Protein AF-A0A7X3SLZ8-F1 (afdb_monomer_lite)

Foldseek 3Di:
DDDDDDPVVVVVVVVVVVVVVVVVVVVVVPDDDDDDDDDDPPPPQQKDKFKWFFADDDPFWTWTATDPPDPCVVQPRIEIDTCVQPDPPPDDDGGWMKMWIARPDWANDVVIYGDGTDHMGTQAHSQQWGDDDPDTHRPVQDDPVQVVVSVVLRRDDPVVNVVDPDHDPSVVVVVVVVVVVVPDDDDDDDD

Radius of gyration: 23.39 Å; chains: 1; bounding box: 70×75×63 Å

Structure (mmCIF, N/CA/C/O backbone):
data_AF-A0A7X3SLZ8-F1
#
_entry.id   AF-A0A7X3SLZ8-F1
#
loop_
_atom_site.group_PDB
_atom_site.id
_atom_site.type_symbol
_atom_site.label_atom_id
_atom_site.label_alt_id
_atom_site.label_comp_id
_atom_site.label_asym_id
_atom_site.label_entity_id
_atom_site.label_seq_id
_atom_site.pdbx_PDB_ins_code
_atom_site.Cartn_x
_atom_site.Cartn_y
_atom_site.Cartn_z
_atom_site.occupancy
_atom_site.B_iso_or_equiv
_atom_site.auth_seq_id
_atom_site.auth_comp_id
_atom_site.auth_asym_id
_atom_site.auth_atom_id
_atom_site.pdbx_PDB_model_num
ATOM 1 N N . MET A 1 1 ? -6.670 -51.703 29.488 1.00 46.09 1 MET A N 1
ATOM 2 C CA . MET A 1 1 ? -5.452 -51.004 29.023 1.00 46.09 1 MET A CA 1
ATOM 3 C C . MET A 1 1 ? -5.488 -50.975 27.500 1.00 46.09 1 MET A C 1
ATOM 5 O O . MET A 1 1 ? -5.261 -52.020 26.901 1.00 46.09 1 MET A O 1
ATOM 9 N N . PRO A 1 2 ? -5.898 -49.866 26.862 1.00 47.66 2 PRO A N 1
ATOM 10 C CA . PRO A 1 2 ? -5.966 -49.799 25.409 1.00 47.66 2 PRO A CA 1
ATOM 11 C C . PRO A 1 2 ? -4.571 -49.614 24.801 1.00 47.66 2 PRO A C 1
ATOM 13 O O . PRO A 1 2 ? -3.767 -48.794 25.236 1.00 47.66 2 PRO A O 1
ATOM 16 N N . TYR A 1 3 ? -4.308 -50.451 23.806 1.00 49.66 3 TYR A N 1
ATOM 17 C CA . TYR A 1 3 ? -3.061 -50.631 23.082 1.00 49.66 3 TYR A CA 1
ATOM 18 C C . TYR A 1 3 ? -2.982 -49.613 21.932 1.00 49.66 3 TYR A C 1
ATOM 20 O O . TYR A 1 3 ? -3.705 -49.727 20.945 1.00 49.66 3 TYR A O 1
ATOM 28 N N . TYR A 1 4 ? -2.122 -48.599 22.070 1.00 57.50 4 TYR A N 1
ATOM 29 C CA . TYR A 1 4 ? -1.860 -47.589 21.040 1.00 57.50 4 TYR A CA 1
ATOM 30 C C . TYR A 1 4 ? -0.857 -48.131 20.011 1.00 57.50 4 TYR A C 1
ATOM 32 O O . TYR A 1 4 ? 0.335 -48.278 20.291 1.00 57.50 4 TYR A O 1
ATOM 40 N N . LYS A 1 5 ? -1.343 -48.440 18.805 1.00 55.84 5 LYS A N 1
ATOM 41 C CA . LYS A 1 5 ? -0.514 -48.778 17.641 1.00 55.84 5 LYS A CA 1
ATOM 42 C C . LYS A 1 5 ? -0.179 -47.469 16.918 1.00 55.84 5 LYS A C 1
ATOM 44 O O . LYS A 1 5 ? -1.074 -46.770 16.459 1.00 55.84 5 LYS A O 1
ATOM 49 N N . LYS A 1 6 ? 1.108 -47.117 16.891 1.00 63.53 6 LYS A N 1
ATOM 50 C CA . LYS A 1 6 ? 1.624 -45.794 16.497 1.00 63.53 6 LYS A CA 1
ATOM 51 C C . LYS A 1 6 ? 1.120 -45.361 15.099 1.00 63.53 6 LYS A C 1
ATOM 53 O O . LYS A 1 6 ? 1.413 -46.065 14.132 1.00 63.53 6 LYS A O 1
ATOM 58 N N . PRO A 1 7 ? 0.459 -44.199 14.945 1.00 51.78 7 PRO A N 1
ATOM 59 C CA . PRO A 1 7 ? -0.002 -43.659 13.664 1.00 51.78 7 PRO A CA 1
ATOM 60 C C . PRO A 1 7 ? 1.096 -42.851 12.947 1.00 51.78 7 PRO A C 1
ATOM 62 O O . PRO A 1 7 ? 0.817 -41.898 12.229 1.00 51.78 7 PRO A O 1
ATOM 65 N N . THR A 1 8 ? 2.371 -43.193 13.136 1.00 58.03 8 THR A N 1
ATOM 66 C CA . THR A 1 8 ? 3.486 -42.403 12.587 1.00 58.03 8 THR A CA 1
ATOM 67 C C . THR A 1 8 ? 3.589 -42.517 11.060 1.00 58.03 8 THR A C 1
ATOM 69 O O . THR A 1 8 ? 4.121 -41.627 10.410 1.00 58.03 8 THR A O 1
ATOM 72 N N . PHE A 1 9 ? 3.035 -43.571 10.456 1.00 55.56 9 PHE A N 1
ATOM 73 C CA . PHE A 1 9 ? 3.187 -43.815 9.017 1.00 55.56 9 PHE A CA 1
ATOM 74 C C . PHE A 1 9 ? 2.236 -42.984 8.132 1.00 55.56 9 PHE A C 1
ATOM 76 O O . PHE A 1 9 ? 2.566 -42.680 6.988 1.00 55.56 9 PHE A O 1
ATOM 83 N N . TRP A 1 10 ? 1.079 -42.574 8.662 1.00 50.84 10 TRP A N 1
ATOM 84 C CA . TRP A 1 10 ? 0.084 -41.783 7.917 1.00 50.84 10 TRP A CA 1
ATOM 85 C C . TRP A 1 10 ? 0.395 -40.278 7.918 1.00 50.84 10 TRP A C 1
ATOM 87 O O . TRP A 1 10 ? 0.057 -39.566 6.980 1.00 50.84 10 TRP A O 1
ATOM 97 N N . ILE A 1 11 ? 1.100 -39.797 8.944 1.00 58.41 11 ILE A N 1
ATOM 98 C CA . ILE A 1 11 ? 1.465 -38.379 9.075 1.00 58.41 11 ILE A CA 1
ATOM 99 C C . ILE A 1 11 ? 2.620 -38.027 8.125 1.00 58.41 11 ILE A C 1
ATOM 101 O O . ILE A 1 11 ? 2.585 -36.997 7.458 1.00 58.41 11 ILE A O 1
ATOM 105 N N . ILE A 1 12 ? 3.615 -38.915 8.002 1.00 59.88 12 ILE A N 1
ATOM 106 C CA . ILE A 1 12 ? 4.758 -38.719 7.092 1.00 59.88 12 ILE A CA 1
ATOM 107 C C . ILE A 1 12 ? 4.302 -38.766 5.627 1.00 59.88 12 ILE A C 1
ATOM 109 O O . ILE A 1 12 ? 4.781 -37.991 4.803 1.00 59.88 12 ILE A O 1
ATOM 113 N N . THR A 1 13 ? 3.348 -39.642 5.302 1.00 59.00 13 THR A N 1
ATOM 114 C CA . THR A 1 13 ? 2.806 -39.753 3.940 1.00 59.00 13 THR A CA 1
ATOM 115 C C . THR A 1 13 ? 1.968 -38.534 3.551 1.00 59.00 13 THR A C 1
ATOM 117 O O . THR A 1 13 ? 2.141 -38.034 2.444 1.00 59.00 13 THR A O 1
ATOM 120 N N . ALA A 1 14 ? 1.152 -37.980 4.454 1.00 59.69 14 ALA A N 1
ATOM 121 C CA . ALA A 1 14 ? 0.419 -36.736 4.195 1.00 59.69 14 ALA A CA 1
ATOM 122 C C . ALA A 1 14 ? 1.352 -35.519 4.016 1.00 59.69 14 ALA A C 1
ATOM 124 O O . ALA A 1 14 ? 1.191 -34.754 3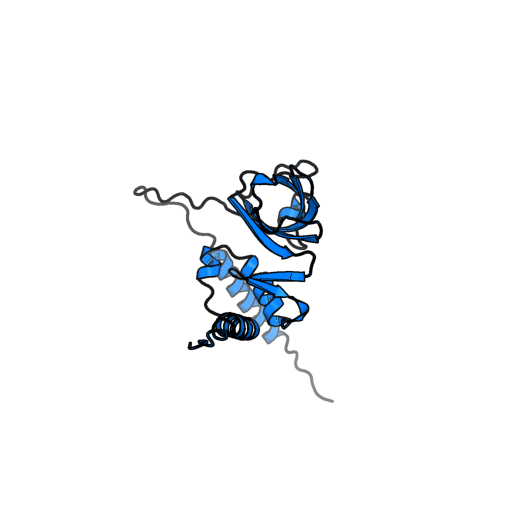.067 1.00 59.69 14 ALA A O 1
ATOM 125 N N . ALA A 1 15 ? 2.372 -35.372 4.869 1.00 59.19 15 ALA A N 1
ATOM 126 C CA . ALA A 1 15 ? 3.333 -34.270 4.772 1.00 59.19 15 ALA A CA 1
ATOM 127 C C . ALA A 1 15 ? 4.188 -34.333 3.490 1.00 59.19 15 ALA A C 1
ATOM 129 O O . ALA A 1 15 ? 4.432 -33.304 2.863 1.00 59.19 15 ALA A O 1
ATOM 130 N N . ALA A 1 16 ? 4.600 -35.529 3.055 1.00 63.03 16 ALA A N 1
ATOM 131 C CA . ALA A 1 16 ? 5.365 -35.700 1.818 1.00 63.03 16 ALA A CA 1
ATOM 132 C C . ALA A 1 16 ? 4.557 -35.325 0.561 1.00 63.03 16 ALA A C 1
ATOM 134 O O . ALA A 1 16 ? 5.114 -34.765 -0.381 1.00 63.03 16 ALA A O 1
ATOM 135 N N . ILE A 1 17 ? 3.246 -35.591 0.556 1.00 65.50 17 ILE A N 1
ATOM 136 C CA . ILE A 1 17 ? 2.351 -35.239 -0.557 1.00 65.50 17 ILE A CA 1
ATOM 137 C C . ILE A 1 17 ? 2.148 -33.720 -0.627 1.00 65.50 17 ILE A C 1
ATOM 139 O O . ILE A 1 17 ? 2.257 -33.150 -1.709 1.00 65.50 17 ILE A O 1
ATOM 143 N N . ILE A 1 18 ? 1.948 -33.055 0.516 1.00 65.50 18 ILE A N 1
ATOM 144 C CA . ILE A 1 18 ? 1.838 -31.587 0.589 1.00 65.50 18 ILE A CA 1
ATOM 145 C C . ILE A 1 18 ? 3.152 -30.917 0.147 1.00 65.50 18 ILE A C 1
ATOM 147 O O . ILE A 1 18 ? 3.144 -29.939 -0.602 1.00 65.50 18 ILE A O 1
ATOM 151 N N . CYS A 1 19 ? 4.300 -31.478 0.537 1.00 63.44 19 CYS A N 1
ATOM 152 C CA . CYS A 1 19 ? 5.610 -30.972 0.127 1.00 63.44 19 CYS A CA 1
ATOM 153 C C . CYS A 1 19 ? 5.840 -31.132 -1.388 1.00 63.44 19 CYS A C 1
ATOM 155 O O . CYS A 1 19 ? 6.328 -30.209 -2.036 1.00 63.44 19 CYS A O 1
ATOM 157 N N . LEU A 1 20 ? 5.402 -32.249 -1.983 1.00 59.91 20 LEU A N 1
ATOM 158 C CA . LEU A 1 20 ? 5.419 -32.445 -3.436 1.00 59.91 20 LEU A CA 1
ATOM 159 C C . LEU A 1 20 ? 4.503 -31.458 -4.169 1.00 59.91 20 LEU A C 1
ATOM 161 O O . LEU A 1 20 ? 4.892 -30.961 -5.221 1.00 59.91 20 LEU A O 1
ATOM 165 N N . THR A 1 21 ? 3.325 -31.123 -3.634 1.00 58.66 21 THR A N 1
ATOM 166 C CA . THR A 1 21 ? 2.438 -30.135 -4.273 1.00 58.66 21 THR A CA 1
ATOM 167 C C . THR A 1 21 ? 3.011 -28.721 -4.231 1.00 58.66 21 THR A C 1
ATOM 169 O O . THR A 1 21 ? 2.960 -28.027 -5.243 1.00 58.66 21 THR A O 1
ATOM 172 N N . VAL A 1 22 ? 3.635 -28.317 -3.117 1.00 60.12 22 VAL A N 1
ATOM 173 C CA . VAL A 1 22 ? 4.330 -27.021 -3.020 1.00 60.12 22 VAL A CA 1
ATOM 174 C C . VAL A 1 22 ? 5.545 -27.000 -3.947 1.00 60.12 22 VAL A C 1
ATOM 176 O O . VAL A 1 22 ? 5.740 -26.029 -4.668 1.00 60.12 22 VAL A O 1
ATOM 179 N N . PHE A 1 23 ? 6.310 -28.093 -4.024 1.00 59.75 23 PHE A N 1
ATOM 180 C CA . PHE A 1 23 ? 7.447 -28.198 -4.939 1.00 59.75 23 PHE A CA 1
ATOM 181 C C . PHE A 1 23 ? 7.020 -28.181 -6.412 1.00 59.75 23 PHE A C 1
ATOM 183 O O . PHE A 1 23 ? 7.724 -27.605 -7.231 1.00 59.75 23 PHE A O 1
ATOM 190 N N . ILE A 1 24 ? 5.869 -28.759 -6.774 1.00 58.75 24 ILE A N 1
ATOM 191 C CA . ILE A 1 24 ? 5.321 -28.689 -8.139 1.00 58.75 24 ILE A CA 1
ATOM 192 C C . ILE A 1 24 ? 4.828 -27.271 -8.461 1.00 58.75 24 ILE A C 1
ATOM 194 O O . ILE A 1 24 ? 5.080 -26.802 -9.568 1.00 58.75 24 ILE A O 1
ATOM 198 N N . LEU A 1 25 ? 4.190 -26.565 -7.518 1.00 57.53 25 LEU A N 1
ATOM 199 C CA . LEU A 1 25 ? 3.831 -25.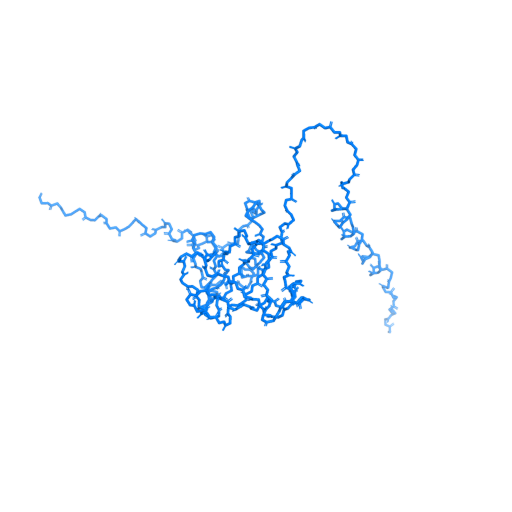149 -7.692 1.00 57.53 25 LEU A CA 1
ATOM 200 C C . LEU A 1 25 ? 5.083 -24.272 -7.856 1.00 57.53 25 LEU A C 1
ATOM 202 O O . LEU A 1 25 ? 5.129 -23.439 -8.756 1.00 57.53 25 LEU A O 1
ATOM 206 N N . PHE A 1 26 ? 6.137 -24.542 -7.085 1.00 49.50 26 PHE A N 1
ATOM 207 C CA . PHE A 1 26 ? 7.434 -23.871 -7.210 1.00 49.50 26 PHE A CA 1
ATOM 208 C C . PHE A 1 26 ? 8.176 -24.256 -8.508 1.00 49.50 26 PHE A C 1
ATOM 210 O O . PHE A 1 26 ? 8.807 -23.421 -9.145 1.00 49.50 26 PHE A O 1
ATOM 217 N N . SER A 1 27 ? 8.050 -25.505 -8.973 1.00 48.53 27 SER A N 1
ATOM 218 C CA . SER A 1 27 ? 8.697 -25.996 -10.203 1.00 48.53 27 SER A CA 1
ATOM 219 C C . SER A 1 27 ? 8.026 -25.499 -11.482 1.00 48.53 27 SER A C 1
ATOM 221 O O . SER A 1 27 ? 8.680 -25.445 -12.520 1.00 48.53 27 SER A O 1
ATOM 223 N N . ARG A 1 28 ? 6.744 -25.114 -11.442 1.00 46.97 28 ARG A N 1
ATOM 224 C CA . ARG A 1 28 ? 6.108 -24.425 -12.579 1.00 46.97 28 ARG A CA 1
ATOM 225 C C . ARG A 1 28 ? 6.609 -22.988 -12.757 1.00 46.97 28 ARG A C 1
ATOM 227 O O . ARG A 1 28 ? 6.384 -22.429 -13.820 1.00 46.97 28 ARG A O 1
ATOM 234 N N . ASN A 1 29 ? 7.316 -22.429 -11.772 1.00 48.44 29 ASN A N 1
ATOM 235 C CA . ASN A 1 29 ? 8.009 -21.146 -11.895 1.00 48.44 29 ASN A CA 1
ATOM 236 C C . ASN A 1 29 ? 9.428 -21.300 -12.498 1.00 48.44 29 ASN A C 1
ATOM 238 O O . ASN A 1 29 ? 9.971 -20.353 -13.047 1.00 48.44 29 ASN A O 1
ATOM 242 N N . LEU A 1 30 ? 10.018 -22.506 -12.493 1.00 46.38 30 LEU A N 1
ATOM 243 C CA . LEU A 1 30 ? 11.401 -22.731 -12.936 1.00 46.38 30 LEU A CA 1
ATOM 244 C C . LEU A 1 30 ? 11.495 -23.497 -14.263 1.00 46.38 30 LEU A C 1
ATOM 246 O O . LEU A 1 30 ? 12.093 -24.572 -14.344 1.00 46.38 30 LEU A O 1
ATOM 250 N N . LYS A 1 31 ? 10.908 -22.953 -15.326 1.00 42.88 31 LYS A N 1
ATOM 251 C CA . LYS A 1 31 ? 11.260 -23.347 -16.693 1.00 42.88 31 LYS A CA 1
ATOM 252 C C . LYS A 1 31 ? 10.760 -22.304 -17.678 1.00 42.88 31 LYS A C 1
ATOM 254 O O . LYS A 1 31 ? 9.651 -22.474 -18.145 1.00 42.88 31 LYS A O 1
ATOM 259 N N . GLU A 1 32 ? 11.591 -21.326 -18.026 1.00 42.28 32 GLU A N 1
ATOM 260 C CA . GLU A 1 32 ? 11.762 -20.853 -19.409 1.00 42.28 32 GLU A CA 1
ATOM 261 C C . GLU A 1 32 ? 13.137 -20.190 -19.530 1.00 42.28 32 GLU A C 1
ATOM 263 O O . GLU A 1 32 ? 13.312 -19.023 -19.217 1.00 42.28 32 GLU A O 1
ATOM 268 N N . ASP A 1 33 ? 14.129 -20.959 -19.980 1.00 50.19 33 ASP A N 1
ATOM 269 C CA . ASP A 1 33 ? 15.107 -20.377 -20.889 1.00 50.19 33 ASP A CA 1
ATOM 270 C C . ASP A 1 33 ? 15.522 -21.422 -21.932 1.00 50.19 33 ASP A C 1
ATOM 272 O O . ASP A 1 33 ? 15.729 -22.605 -21.632 1.00 50.19 33 ASP A O 1
ATOM 276 N N . SER A 1 34 ? 15.664 -20.927 -23.156 1.00 54.50 34 SER A N 1
ATOM 277 C CA . SER A 1 34 ? 16.327 -21.527 -24.307 1.00 54.50 34 SER A CA 1
ATOM 278 C C . SER A 1 34 ? 15.544 -22.543 -25.153 1.00 54.50 34 SER A C 1
ATOM 280 O O . SER A 1 34 ? 15.665 -23.759 -24.991 1.00 54.50 34 SER A O 1
ATOM 282 N N . SER A 1 35 ? 14.800 -22.045 -26.155 1.00 52.09 35 SER A N 1
ATOM 283 C CA . SER A 1 35 ? 15.142 -22.211 -27.592 1.00 52.09 35 SER A CA 1
ATOM 284 C C . SER A 1 35 ? 13.993 -21.826 -28.555 1.00 52.09 35 SER A C 1
ATOM 286 O O . SER A 1 35 ? 13.108 -22.641 -28.781 1.00 52.09 35 SER A O 1
ATOM 288 N N . ASN A 1 36 ? 14.028 -20.617 -29.155 1.00 41.84 36 ASN A N 1
ATOM 289 C CA . ASN A 1 36 ? 13.953 -20.312 -30.613 1.00 41.84 36 ASN A CA 1
ATOM 290 C C . ASN A 1 36 ? 13.742 -18.783 -30.847 1.00 41.84 36 ASN A C 1
ATOM 292 O O . ASN A 1 36 ? 12.925 -18.195 -30.144 1.00 41.84 36 ASN A O 1
ATOM 296 N N . PRO A 1 37 ? 14.399 -18.117 -31.825 1.00 55.75 37 PRO A N 1
ATOM 297 C CA . PRO A 1 37 ? 14.328 -16.667 -32.001 1.00 55.75 37 PRO A CA 1
ATOM 298 C C . PRO A 1 37 ? 13.317 -16.276 -33.091 1.00 55.75 37 PRO A C 1
ATOM 300 O O . PRO A 1 37 ? 13.612 -16.396 -34.277 1.00 55.75 37 PRO A O 1
ATOM 303 N N . ALA A 1 38 ? 12.138 -15.791 -32.704 1.00 40.03 38 ALA A N 1
ATOM 304 C CA . ALA A 1 38 ? 11.282 -14.933 -33.531 1.00 40.03 38 ALA A CA 1
ATOM 305 C C . ALA A 1 38 ? 10.081 -14.455 -32.705 1.00 40.03 38 ALA A C 1
ATOM 307 O O . ALA A 1 38 ? 9.360 -15.278 -32.155 1.00 40.03 38 ALA A O 1
ATOM 308 N N . ALA A 1 39 ? 9.851 -13.140 -32.718 1.00 40.34 39 ALA A N 1
ATOM 309 C CA . ALA A 1 39 ? 8.838 -12.393 -31.966 1.00 40.34 39 ALA A CA 1
ATOM 310 C C . ALA A 1 39 ? 9.212 -12.136 -30.495 1.00 40.34 39 ALA A C 1
ATOM 312 O O . ALA A 1 39 ? 8.866 -12.874 -29.583 1.00 40.34 39 ALA A O 1
ATOM 313 N N . SER A 1 40 ? 9.931 -11.031 -30.308 1.00 46.53 40 SER A N 1
ATOM 314 C CA . SER A 1 40 ? 10.133 -10.319 -29.050 1.00 46.53 40 SER A CA 1
ATOM 315 C C . SER A 1 40 ? 8.800 -10.056 -28.337 1.00 46.53 40 SER A C 1
ATOM 317 O O . SER A 1 40 ? 8.059 -9.146 -28.709 1.00 46.53 40 SER A O 1
ATOM 319 N N . ALA A 1 41 ? 8.530 -10.864 -27.321 1.00 48.06 41 ALA A N 1
ATOM 320 C CA . ALA A 1 41 ? 7.627 -10.586 -26.213 1.00 48.06 41 ALA A CA 1
ATOM 321 C C . ALA A 1 41 ? 8.424 -10.856 -24.927 1.00 48.06 41 ALA A C 1
ATOM 323 O O . ALA A 1 41 ? 8.132 -11.777 -24.174 1.00 48.06 41 ALA A O 1
ATOM 324 N N . ASP A 1 42 ? 9.517 -10.113 -24.765 1.00 47.03 42 ASP A N 1
ATOM 325 C CA . ASP A 1 42 ? 10.384 -10.134 -23.592 1.00 47.03 42 ASP A CA 1
ATOM 326 C C . ASP A 1 42 ? 10.222 -8.775 -22.916 1.00 47.03 42 ASP A C 1
ATOM 328 O O . ASP A 1 42 ? 10.817 -7.797 -23.347 1.00 47.03 42 ASP A O 1
ATOM 332 N N . ASP A 1 43 ? 9.270 -8.705 -21.990 1.00 47.31 43 ASP A N 1
ATOM 333 C CA . ASP A 1 43 ? 9.067 -7.589 -21.058 1.00 47.31 43 ASP A CA 1
ATOM 334 C C . ASP A 1 43 ? 8.177 -8.085 -19.901 1.00 47.31 43 ASP A C 1
ATOM 336 O O . ASP A 1 43 ? 7.226 -7.433 -19.470 1.00 47.31 43 ASP A O 1
ATOM 340 N N . LYS A 1 44 ? 8.472 -9.268 -19.340 1.00 53.72 44 LYS A N 1
ATOM 341 C CA . LYS A 1 44 ? 8.117 -9.498 -17.932 1.00 53.72 44 LYS A CA 1
ATOM 342 C C . LYS A 1 44 ? 9.148 -8.750 -17.102 1.00 53.72 44 LYS A C 1
ATOM 344 O O . LYS A 1 44 ? 10.095 -9.330 -16.581 1.00 53.72 44 LYS A O 1
ATOM 349 N N . LYS A 1 45 ? 8.967 -7.429 -17.042 1.00 58.78 45 LYS A N 1
ATOM 350 C CA . LYS A 1 45 ? 9.628 -6.535 -16.093 1.00 58.78 45 LYS A CA 1
ATOM 351 C C . LYS A 1 45 ? 9.599 -7.236 -14.733 1.00 58.78 45 LYS A C 1
ATOM 353 O O . LYS A 1 45 ? 8.529 -7.664 -14.307 1.00 58.78 45 LYS A O 1
ATOM 358 N N . HIS A 1 46 ? 10.754 -7.442 -14.104 1.00 65.50 46 HIS A N 1
ATOM 359 C CA . HIS A 1 46 ? 10.835 -8.054 -12.778 1.00 65.50 46 HIS A CA 1
ATOM 360 C C . HIS A 1 46 ? 10.185 -7.097 -11.764 1.00 65.50 46 HIS A C 1
ATOM 362 O O . HIS A 1 46 ? 10.862 -6.300 -11.129 1.00 65.50 46 HIS A O 1
ATOM 368 N N . SER A 1 47 ? 8.856 -7.106 -11.675 1.00 82.44 47 SER A N 1
ATOM 369 C CA . SER A 1 47 ? 8.099 -6.262 -10.760 1.00 82.44 47 SER A CA 1
ATOM 370 C C . SER A 1 47 ? 7.921 -6.991 -9.435 1.00 82.44 47 SER A C 1
ATOM 372 O O . SER A 1 47 ? 7.316 -8.065 -9.402 1.00 82.44 47 SER A O 1
ATOM 374 N N . ALA A 1 48 ? 8.427 -6.411 -8.356 1.00 89.88 48 ALA A N 1
ATOM 375 C CA . ALA A 1 48 ? 8.155 -6.835 -6.990 1.00 89.88 48 ALA A CA 1
ATOM 376 C C . ALA A 1 48 ? 7.083 -5.931 -6.370 1.00 89.88 48 ALA A C 1
ATOM 378 O O . ALA A 1 48 ? 6.875 -4.797 -6.813 1.00 89.88 48 ALA A O 1
ATOM 379 N N . SER A 1 49 ? 6.396 -6.431 -5.347 1.00 91.25 49 SER A N 1
ATOM 380 C CA . SER A 1 49 ? 5.424 -5.651 -4.587 1.00 91.25 49 SER A CA 1
ATOM 381 C C . SER A 1 49 ? 5.456 -6.007 -3.113 1.00 91.25 49 SER A C 1
ATOM 383 O O . SER A 1 49 ? 5.513 -7.187 -2.766 1.00 91.25 49 SER A O 1
ATOM 385 N N . PHE A 1 50 ? 5.348 -4.999 -2.254 1.00 92.94 50 PHE A N 1
ATOM 386 C CA . PHE A 1 50 ? 5.294 -5.188 -0.808 1.00 92.94 50 PHE A CA 1
ATOM 387 C C . PHE A 1 50 ? 4.376 -4.171 -0.143 1.00 92.94 50 PHE A C 1
ATOM 389 O O . PHE A 1 50 ? 4.074 -3.117 -0.702 1.00 92.94 50 PHE A O 1
ATOM 396 N N . SER A 1 51 ? 3.913 -4.508 1.058 1.00 95.06 51 SER A N 1
ATOM 397 C CA . SER A 1 51 ? 3.124 -3.604 1.893 1.00 95.06 51 SER A CA 1
ATOM 398 C C . SER A 1 51 ? 4.010 -2.935 2.937 1.00 95.06 51 SER A C 1
ATOM 400 O O . SER A 1 51 ? 4.916 -3.570 3.478 1.00 95.06 51 SER A O 1
ATOM 402 N N . ALA A 1 52 ? 3.734 -1.675 3.253 1.00 96.25 52 ALA A N 1
ATOM 403 C CA . ALA A 1 52 ? 4.476 -0.919 4.254 1.00 96.25 52 ALA A CA 1
ATOM 404 C C . ALA A 1 52 ? 3.572 0.056 5.011 1.00 96.25 52 ALA A C 1
ATOM 406 O O . ALA A 1 52 ? 2.620 0.595 4.445 1.00 96.25 52 ALA A O 1
ATOM 407 N N . ALA A 1 53 ? 3.888 0.293 6.282 1.00 97.19 53 ALA A N 1
ATOM 408 C CA . ALA A 1 53 ? 3.250 1.303 7.111 1.00 97.19 53 ALA A CA 1
ATOM 409 C C . ALA A 1 53 ? 3.994 2.639 6.990 1.00 97.19 53 ALA A C 1
ATOM 411 O O . ALA A 1 53 ? 5.222 2.685 7.070 1.00 97.19 53 ALA A O 1
ATOM 412 N N . ILE A 1 54 ? 3.263 3.738 6.826 1.00 97.69 54 ILE A N 1
ATOM 413 C CA . ILE A 1 54 ? 3.838 5.086 6.816 1.00 97.69 54 ILE A CA 1
ATOM 414 C C . ILE A 1 54 ? 4.171 5.477 8.255 1.00 97.69 54 ILE A C 1
ATOM 416 O O . ILE A 1 54 ? 3.280 5.584 9.100 1.00 97.69 54 ILE A O 1
ATOM 420 N N . ILE A 1 55 ? 5.449 5.725 8.533 1.00 98.00 55 ILE A N 1
ATOM 421 C CA . ILE A 1 55 ? 5.932 6.121 9.862 1.00 98.00 55 ILE A CA 1
ATOM 422 C C . ILE A 1 55 ? 6.269 7.612 9.939 1.00 98.00 55 ILE A C 1
ATOM 424 O O . ILE A 1 55 ? 6.125 8.217 11.000 1.00 98.00 55 ILE A O 1
ATOM 428 N N . GLU A 1 56 ? 6.649 8.228 8.818 1.00 97.12 56 GLU A N 1
ATOM 429 C CA . GLU A 1 56 ? 6.832 9.677 8.698 1.00 97.12 56 GLU A CA 1
ATOM 430 C C . GLU A 1 56 ? 6.287 10.151 7.345 1.00 97.12 56 GLU A C 1
ATOM 432 O O . GLU A 1 56 ? 6.427 9.462 6.333 1.00 97.12 56 GLU A O 1
ATOM 437 N N . ALA A 1 57 ? 5.658 11.325 7.329 1.00 94.56 57 ALA 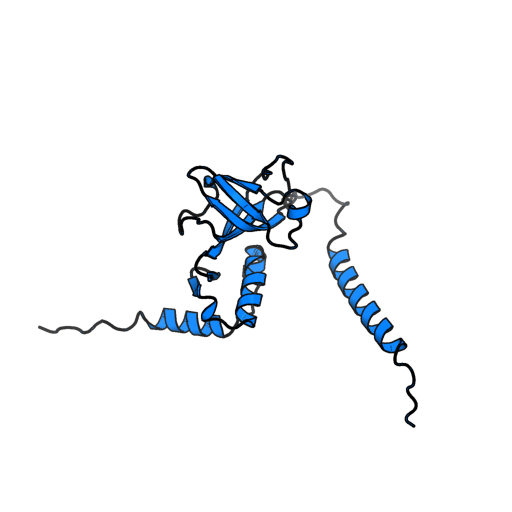A N 1
ATOM 438 C CA . ALA A 1 57 ? 5.127 11.939 6.118 1.00 94.56 57 ALA A CA 1
ATOM 439 C C . ALA A 1 57 ? 5.478 13.429 6.093 1.00 94.56 57 ALA A C 1
ATOM 441 O O . ALA A 1 57 ? 5.073 14.179 6.986 1.00 94.56 57 ALA A O 1
ATOM 442 N N . ASP A 1 58 ? 6.224 13.844 5.073 1.00 91.31 58 ASP A N 1
ATOM 443 C CA . ASP A 1 58 ? 6.579 15.236 4.811 1.00 91.31 58 ASP A CA 1
ATOM 444 C C . ASP A 1 58 ? 6.118 15.678 3.405 1.00 91.31 58 ASP A C 1
ATOM 446 O O . ASP A 1 58 ? 5.409 14.954 2.708 1.00 91.31 58 ASP A O 1
ATOM 450 N N . GLU A 1 59 ? 6.448 16.908 2.997 1.00 89.19 59 GLU A N 1
ATOM 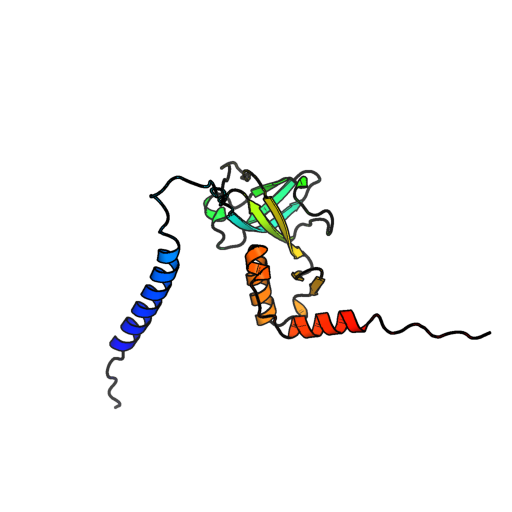451 C CA . GLU A 1 59 ? 5.988 17.487 1.721 1.00 89.19 59 GLU A CA 1
ATOM 452 C C . GLU A 1 59 ? 6.636 16.867 0.468 1.00 89.19 59 GLU A C 1
ATOM 454 O O . GLU A 1 59 ? 6.184 17.129 -0.650 1.00 89.19 59 GLU A O 1
ATOM 459 N N . HIS A 1 60 ? 7.703 16.082 0.617 1.00 91.31 60 HIS A N 1
ATOM 460 C CA . HIS A 1 60 ? 8.523 15.572 -0.485 1.00 91.31 60 HIS A CA 1
ATOM 461 C C . HIS A 1 60 ? 8.709 14.054 -0.450 1.00 91.31 60 HIS A C 1
ATOM 463 O O . HIS A 1 60 ? 8.830 13.427 -1.506 1.00 91.31 60 HIS A O 1
ATOM 469 N N . SER A 1 61 ? 8.714 13.456 0.734 1.00 94.50 61 SER A N 1
ATOM 470 C CA . SER A 1 61 ? 8.930 12.035 0.932 1.00 94.50 61 SER A CA 1
ATOM 471 C C . SER A 1 61 ? 8.086 11.457 2.059 1.00 94.50 61 SER A C 1
ATOM 473 O O . SER A 1 61 ? 7.623 12.143 2.970 1.00 94.50 61 SER A O 1
ATOM 475 N N . LEU A 1 62 ? 7.898 10.150 1.975 1.00 96.75 62 LEU A N 1
ATOM 476 C CA . LEU A 1 62 ? 7.353 9.316 3.025 1.00 96.75 62 LEU A CA 1
ATOM 477 C C . LEU A 1 62 ? 8.462 8.396 3.516 1.00 96.75 62 LEU A C 1
ATOM 479 O O . LEU A 1 62 ? 9.204 7.826 2.712 1.00 96.75 62 LEU A O 1
ATOM 483 N N . LEU A 1 63 ? 8.555 8.227 4.828 1.00 97.81 63 LEU A N 1
ATOM 484 C CA . LEU A 1 63 ? 9.326 7.146 5.416 1.00 97.81 63 LEU A CA 1
ATOM 485 C C . LEU A 1 63 ? 8.364 6.019 5.754 1.00 97.81 63 LEU A C 1
ATOM 487 O O . LEU A 1 63 ? 7.388 6.228 6.481 1.00 97.81 63 LEU A O 1
ATOM 491 N N . VAL A 1 64 ? 8.646 4.835 5.226 1.00 97.88 64 VAL A N 1
ATOM 492 C CA . VAL A 1 64 ? 7.797 3.662 5.399 1.00 97.88 64 VAL A CA 1
ATOM 493 C C . VAL A 1 64 ? 8.580 2.506 6.000 1.00 97.88 64 VAL A C 1
ATOM 495 O O . VAL A 1 64 ? 9.778 2.351 5.756 1.00 97.88 64 VAL A O 1
ATOM 498 N N . GLU A 1 65 ? 7.883 1.698 6.783 1.00 97.94 65 GLU A N 1
ATOM 499 C CA . GLU A 1 65 ? 8.380 0.463 7.380 1.00 97.94 65 GLU A CA 1
ATOM 500 C C . GLU A 1 65 ? 7.664 -0.720 6.715 1.00 97.94 65 GLU A C 1
ATOM 502 O O . GLU A 1 65 ? 6.431 -0.784 6.780 1.00 97.94 65 GLU A O 1
ATOM 507 N N . PRO A 1 66 ? 8.378 -1.634 6.029 1.00 96.88 66 PRO A N 1
ATOM 508 C CA . PRO A 1 66 ? 7.750 -2.813 5.440 1.00 96.88 66 PRO A CA 1
ATOM 509 C C . PRO A 1 66 ? 7.027 -3.648 6.506 1.00 96.88 66 PRO A C 1
ATOM 511 O O . PRO A 1 66 ? 7.510 -3.796 7.628 1.00 96.88 66 PRO A O 1
ATOM 514 N N . VAL A 1 67 ? 5.869 -4.215 6.163 1.00 93.69 67 VAL A N 1
ATOM 515 C CA . VAL A 1 67 ? 5.106 -5.051 7.106 1.00 93.69 67 VAL A CA 1
ATOM 516 C C . VAL A 1 67 ? 5.881 -6.318 7.480 1.00 93.69 67 VAL A C 1
ATOM 518 O O . VAL A 1 67 ? 6.669 -6.836 6.688 1.00 93.69 67 VAL A O 1
ATOM 521 N N . GLU A 1 68 ? 5.643 -6.860 8.677 1.00 90.88 68 GLU A N 1
ATOM 522 C CA . GLU A 1 68 ? 6.334 -8.069 9.138 1.00 90.88 68 GLU A CA 1
ATOM 523 C C . GLU A 1 68 ? 6.235 -9.226 8.127 1.00 90.88 68 GLU A C 1
ATOM 525 O O . GLU A 1 68 ? 5.167 -9.549 7.608 1.00 90.88 68 GLU A O 1
ATOM 530 N N . GLY A 1 69 ? 7.373 -9.875 7.862 1.00 87.38 69 GLY A N 1
ATOM 531 C CA . GLY A 1 69 ? 7.469 -10.995 6.921 1.00 87.38 69 GLY A CA 1
ATOM 532 C C . GLY A 1 69 ? 7.668 -10.604 5.452 1.00 87.38 69 GLY A C 1
ATOM 533 O O . GLY A 1 69 ? 7.866 -11.498 4.630 1.00 87.38 69 GLY A O 1
ATOM 534 N N . SER A 1 70 ? 7.674 -9.308 5.121 1.00 89.19 70 SER A N 1
ATOM 535 C CA . SER A 1 70 ? 8.099 -8.799 3.809 1.00 89.19 70 SER A CA 1
ATOM 536 C C . SER A 1 70 ? 9.560 -9.171 3.509 1.00 89.19 70 SER A C 1
ATOM 538 O O . SER A 1 70 ? 10.413 -9.204 4.401 1.00 89.19 70 SER A O 1
ATOM 540 N N . ALA A 1 71 ? 9.858 -9.466 2.240 1.00 89.81 71 ALA A N 1
ATOM 541 C CA . ALA A 1 71 ? 11.208 -9.811 1.793 1.00 89.81 71 ALA A CA 1
ATOM 542 C C . ALA A 1 71 ? 12.162 -8.607 1.890 1.00 89.81 71 ALA A C 1
ATOM 544 O O . ALA A 1 71 ? 13.355 -8.767 2.150 1.00 89.81 71 ALA A O 1
ATOM 545 N N . GLU A 1 72 ? 11.620 -7.403 1.744 1.00 94.12 72 GLU A N 1
ATOM 546 C CA . GLU A 1 72 ? 12.310 -6.117 1.753 1.00 94.12 72 GLU A CA 1
ATOM 547 C C . GLU A 1 72 ? 12.924 -5.803 3.124 1.00 94.12 72 GLU A C 1
ATOM 549 O O . GLU A 1 72 ? 13.958 -5.138 3.191 1.00 94.12 72 GLU A O 1
ATOM 554 N N . LEU A 1 73 ? 12.387 -6.390 4.203 1.00 94.44 73 LEU A N 1
ATOM 555 C CA . LEU A 1 73 ? 12.983 -6.329 5.545 1.00 94.44 73 LEU A CA 1
ATOM 556 C C . LEU A 1 73 ? 14.386 -6.942 5.607 1.00 94.44 73 LEU A C 1
ATOM 558 O O . LEU A 1 73 ? 15.156 -6.627 6.512 1.00 94.44 73 LEU A O 1
ATOM 562 N N . SER A 1 74 ? 14.739 -7.823 4.664 1.00 92.19 74 SER A N 1
ATOM 563 C CA . SER A 1 74 ? 16.104 -8.349 4.564 1.00 92.19 74 SER A CA 1
ATOM 564 C C . SER A 1 74 ? 17.114 -7.292 4.108 1.00 92.19 74 SER A C 1
ATOM 566 O O . SER A 1 74 ? 18.301 -7.420 4.410 1.00 92.19 74 SER A O 1
ATOM 568 N N . SER A 1 75 ? 16.639 -6.250 3.422 1.00 91.69 75 SER A N 1
ATOM 569 C CA . SER A 1 75 ? 17.436 -5.121 2.949 1.00 91.69 75 SER A CA 1
ATOM 570 C C . SER A 1 75 ? 17.373 -3.942 3.918 1.00 91.69 75 SER A C 1
ATOM 572 O O . SER A 1 75 ? 18.414 -3.402 4.287 1.00 91.69 75 SER A O 1
ATOM 574 N N . SER A 1 76 ? 16.174 -3.526 4.345 1.00 96.00 76 SER A N 1
ATOM 575 C CA . SER A 1 76 ? 16.005 -2.432 5.306 1.00 96.00 76 SER A CA 1
ATOM 576 C C . SER A 1 76 ? 14.634 -2.446 5.985 1.00 96.00 76 SER A C 1
ATOM 578 O O . SER A 1 76 ? 13.625 -2.780 5.373 1.00 96.00 76 SER A O 1
ATOM 580 N N . ASP A 1 77 ? 14.601 -2.013 7.243 1.00 96.06 77 ASP A N 1
ATOM 581 C CA . ASP A 1 77 ? 13.391 -1.718 8.016 1.00 96.06 77 ASP A CA 1
ATOM 582 C C . ASP A 1 77 ? 12.805 -0.331 7.703 1.00 96.06 77 ASP A C 1
ATOM 584 O O . ASP A 1 77 ? 11.682 -0.029 8.094 1.00 96.06 77 ASP A O 1
ATOM 588 N N . ARG A 1 78 ? 13.547 0.533 6.998 1.00 97.44 78 ARG A N 1
ATOM 589 C CA . ARG A 1 78 ? 13.132 1.904 6.687 1.00 97.44 78 ARG A CA 1
ATOM 590 C C . ARG A 1 78 ? 13.413 2.246 5.240 1.00 97.44 78 ARG A C 1
ATOM 592 O O . ARG A 1 78 ? 14.568 2.318 4.825 1.00 97.44 78 ARG A O 1
ATOM 599 N N . ILE A 1 79 ? 12.359 2.555 4.498 1.00 97.56 79 ILE A N 1
ATOM 600 C CA . ILE A 1 79 ? 12.440 2.878 3.076 1.00 97.56 79 ILE A CA 1
ATOM 601 C C . ILE A 1 79 ? 11.874 4.279 2.850 1.00 97.56 79 ILE A C 1
ATOM 603 O O . ILE A 1 79 ? 10.791 4.612 3.327 1.00 97.56 79 ILE A O 1
ATOM 607 N N . SER A 1 80 ? 12.625 5.120 2.147 1.00 97.00 80 SER A N 1
ATOM 608 C CA . SER A 1 80 ? 12.185 6.452 1.738 1.00 97.00 80 SER A CA 1
ATOM 609 C C . SER A 1 80 ? 11.540 6.383 0.359 1.00 97.00 80 SER A C 1
ATOM 611 O O . SER A 1 80 ? 12.135 5.868 -0.590 1.00 97.00 80 SER A O 1
ATOM 613 N N . ILE A 1 81 ? 10.323 6.910 0.258 1.00 96.31 81 ILE A N 1
ATOM 614 C CA . ILE A 1 81 ? 9.502 6.902 -0.950 1.00 96.31 81 ILE A CA 1
ATOM 615 C C . ILE A 1 81 ? 9.172 8.346 -1.343 1.00 96.31 81 ILE A C 1
ATOM 617 O O . ILE A 1 81 ? 8.678 9.100 -0.502 1.00 96.31 81 ILE A O 1
ATOM 621 N N . PRO A 1 82 ? 9.399 8.766 -2.598 1.00 95.19 82 PRO A N 1
ATOM 622 C CA . PRO A 1 82 ? 8.985 10.088 -3.058 1.00 95.19 82 PRO A CA 1
ATOM 623 C C . PRO A 1 82 ? 7.457 10.224 -3.074 1.00 95.19 82 PRO A C 1
ATOM 625 O O . PRO A 1 82 ? 6.753 9.361 -3.600 1.00 95.19 82 PRO A O 1
ATOM 628 N N . ILE A 1 83 ? 6.928 11.336 -2.555 1.00 93.50 83 ILE A N 1
ATOM 629 C CA . ILE A 1 83 ? 5.471 11.554 -2.472 1.00 93.50 83 ILE A CA 1
ATOM 630 C C . ILE A 1 83 ? 4.804 11.696 -3.852 1.00 93.50 83 ILE A C 1
ATOM 632 O O . ILE A 1 83 ? 3.589 11.577 -3.968 1.00 93.50 83 ILE A O 1
ATOM 636 N N . GLU A 1 84 ? 5.579 11.934 -4.913 1.00 92.12 84 GLU A N 1
ATOM 637 C CA . GLU A 1 84 ? 5.071 12.084 -6.285 1.00 92.12 84 GLU A CA 1
ATOM 638 C C . GLU A 1 84 ? 4.389 10.823 -6.835 1.00 92.12 84 GLU A C 1
ATOM 640 O O . GLU A 1 84 ? 3.524 10.937 -7.703 1.00 92.12 84 GLU A O 1
ATOM 645 N N . TYR A 1 85 ? 4.743 9.645 -6.308 1.00 92.25 85 TYR A N 1
ATOM 646 C CA . TYR A 1 85 ? 4.118 8.368 -6.664 1.00 92.25 85 TYR A CA 1
ATOM 647 C C . TYR A 1 85 ? 2.819 8.109 -5.895 1.00 92.25 85 TYR A C 1
ATOM 649 O O . TYR A 1 85 ? 2.086 7.183 -6.233 1.00 92.25 85 TYR A O 1
ATOM 657 N N . MET A 1 86 ? 2.514 8.904 -4.865 1.00 92.31 86 MET A N 1
ATOM 658 C CA . MET A 1 86 ? 1.289 8.719 -4.097 1.00 92.31 86 MET A CA 1
ATOM 659 C C . MET A 1 86 ? 0.063 9.213 -4.869 1.00 92.31 86 MET A C 1
ATOM 661 O O . MET A 1 86 ? 0.088 10.292 -5.476 1.00 92.31 86 MET A O 1
ATOM 665 N N . PRO A 1 87 ? -1.072 8.500 -4.770 1.00 88.31 87 PRO A N 1
ATOM 666 C CA . PRO A 1 87 ? -2.340 9.037 -5.228 1.00 88.31 87 PRO A CA 1
ATOM 667 C C . PRO A 1 87 ? -2.683 10.315 -4.447 1.00 88.31 87 PRO A C 1
ATOM 669 O O . PRO A 1 87 ? -2.460 10.427 -3.244 1.00 88.31 87 PRO A O 1
ATOM 672 N N . LYS A 1 88 ? -3.257 11.306 -5.143 1.00 86.25 88 LYS A N 1
ATOM 673 C CA . LYS A 1 88 ? -3.567 12.631 -4.564 1.00 86.25 88 LYS A CA 1
ATOM 674 C C . LYS A 1 88 ? -4.631 12.594 -3.465 1.00 86.25 88 LYS A C 1
ATOM 676 O O . LYS A 1 88 ? -4.739 13.543 -2.688 1.00 86.25 88 LYS A O 1
ATOM 681 N N . TYR A 1 89 ? -5.462 11.557 -3.458 1.00 83.81 89 TYR A N 1
ATOM 682 C CA . TYR A 1 89 ? -6.533 11.384 -2.493 1.00 83.81 89 TYR A CA 1
ATOM 683 C C . TYR A 1 89 ? -6.715 9.896 -2.159 1.00 83.81 89 TYR A C 1
ATOM 685 O O . TYR A 1 89 ? -6.809 9.097 -3.094 1.00 83.81 89 TYR A O 1
ATOM 693 N N . PRO A 1 90 ? -6.839 9.533 -0.869 1.00 88.50 90 PRO A N 1
ATOM 694 C CA . PRO A 1 90 ? -6.660 10.389 0.312 1.00 88.50 90 PRO A CA 1
ATOM 695 C C . PRO A 1 90 ? -5.213 10.895 0.466 1.00 88.50 90 PRO A C 1
ATOM 697 O O . PRO A 1 90 ? -4.297 10.397 -0.176 1.00 88.50 90 PRO A O 1
ATOM 700 N N . THR A 1 91 ? -5.004 11.932 1.279 1.00 91.56 91 THR A N 1
ATOM 701 C CA . THR A 1 91 ? -3.645 12.396 1.608 1.00 91.56 91 THR A CA 1
ATOM 702 C C . THR A 1 91 ? -2.973 11.377 2.532 1.00 91.56 91 THR A C 1
ATOM 704 O O . THR A 1 91 ? -3.605 11.036 3.535 1.00 91.56 91 THR A O 1
ATOM 707 N N . PRO A 1 92 ? -1.732 10.932 2.246 1.00 94.00 92 PRO A N 1
ATOM 708 C CA . PRO A 1 92 ? -1.024 9.980 3.095 1.00 94.00 92 PRO A CA 1
ATOM 709 C C . PRO A 1 92 ? -0.783 10.544 4.492 1.00 94.00 92 PRO A C 1
ATOM 711 O O . PRO A 1 92 ? -0.418 11.712 4.660 1.00 94.00 92 PRO A O 1
ATOM 714 N N . LYS A 1 93 ? -0.967 9.697 5.496 1.00 95.19 93 LYS A N 1
ATOM 715 C CA . LYS A 1 93 ? -0.760 9.997 6.906 1.00 95.19 93 LYS A CA 1
ATOM 716 C C . LYS A 1 93 ? 0.049 8.901 7.570 1.00 95.19 93 LYS A C 1
ATOM 718 O O . LYS A 1 93 ? 0.036 7.742 7.168 1.00 95.19 93 LYS A O 1
ATOM 723 N N . VAL A 1 94 ? 0.716 9.287 8.650 1.00 97.12 94 VAL A N 1
ATOM 724 C CA . VAL A 1 94 ? 1.354 8.330 9.551 1.00 97.12 94 VAL A CA 1
ATOM 725 C C . VAL A 1 94 ? 0.302 7.343 10.065 1.00 97.12 94 VAL A C 1
ATOM 727 O O . VAL A 1 94 ? -0.747 7.761 10.554 1.00 97.12 94 VAL A O 1
ATOM 730 N N . GLY A 1 95 ? 0.601 6.050 9.958 1.00 95.69 95 GLY A N 1
ATOM 731 C CA . GLY A 1 95 ? -0.296 4.949 10.307 1.00 95.69 95 GLY A CA 1
ATOM 732 C C . GLY A 1 95 ? -1.063 4.341 9.130 1.00 95.69 95 GLY A C 1
ATOM 733 O O . GLY A 1 95 ? -1.619 3.259 9.296 1.00 95.69 95 GLY A O 1
ATOM 734 N N . ASP A 1 96 ? -1.073 4.974 7.953 1.00 95.81 96 ASP A N 1
ATOM 735 C CA . ASP A 1 96 ? -1.606 4.345 6.740 1.00 95.81 96 ASP A CA 1
ATOM 736 C C . ASP A 1 96 ? -0.721 3.161 6.309 1.00 95.81 96 ASP A C 1
ATOM 738 O O . ASP A 1 96 ? 0.504 3.198 6.451 1.00 95.81 96 ASP A O 1
ATOM 742 N N . ILE A 1 97 ? -1.336 2.134 5.724 1.00 95.12 97 ILE A N 1
ATOM 743 C CA . ILE A 1 97 ? -0.666 1.010 5.067 1.00 95.12 97 ILE A CA 1
ATOM 744 C C . ILE A 1 97 ? -0.852 1.147 3.558 1.00 95.12 97 ILE A C 1
ATOM 746 O O . ILE A 1 97 ? -1.976 1.260 3.057 1.00 95.12 97 ILE A O 1
ATOM 750 N N . ILE A 1 98 ? 0.256 1.090 2.826 1.00 94.94 98 ILE A N 1
ATOM 751 C CA . ILE A 1 98 ? 0.302 1.197 1.367 1.00 94.94 98 ILE A CA 1
ATOM 752 C C . ILE A 1 98 ? 0.940 -0.045 0.742 1.00 94.94 98 ILE A C 1
ATOM 754 O O . ILE A 1 98 ? 1.790 -0.688 1.353 1.00 94.94 98 ILE A O 1
ATOM 758 N N . SER A 1 99 ? 0.527 -0.368 -0.481 1.00 93.94 99 SER A N 1
ATOM 759 C CA . SER A 1 99 ? 1.159 -1.350 -1.363 1.00 93.94 99 SER A CA 1
ATOM 760 C C . SER A 1 99 ? 2.045 -0.607 -2.347 1.00 93.94 99 SER A C 1
ATOM 762 O O . SER A 1 99 ? 1.583 0.351 -2.967 1.00 93.94 99 SER A O 1
ATOM 764 N N . ILE A 1 100 ? 3.291 -1.037 -2.500 1.00 94.12 100 ILE 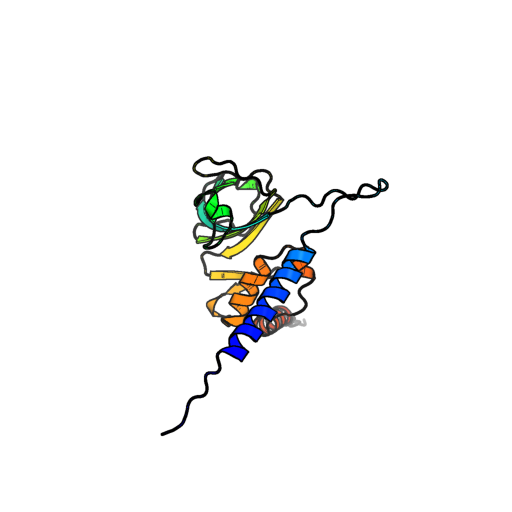A N 1
ATOM 765 C CA . ILE A 1 100 ? 4.270 -0.420 -3.394 1.00 94.12 100 ILE A CA 1
ATOM 766 C C . ILE A 1 100 ? 4.697 -1.464 -4.413 1.00 94.12 100 ILE A C 1
ATOM 768 O O . ILE A 1 100 ? 5.193 -2.523 -4.032 1.00 94.12 100 ILE A O 1
ATOM 772 N N . GLN A 1 101 ? 4.534 -1.162 -5.699 1.00 93.50 101 GLN A N 1
ATOM 773 C CA . GLN A 1 101 ? 5.039 -1.969 -6.804 1.00 93.50 101 GLN A CA 1
ATOM 774 C C . GLN A 1 101 ? 6.261 -1.291 -7.427 1.00 93.50 101 GLN A C 1
ATOM 776 O O . GLN A 1 101 ? 6.223 -0.105 -7.753 1.00 93.50 101 GLN A O 1
ATOM 781 N N . TYR A 1 102 ? 7.345 -2.039 -7.604 1.00 94.12 102 TYR A N 1
ATOM 782 C CA . TYR A 1 102 ? 8.636 -1.511 -8.043 1.00 94.12 102 TYR A CA 1
ATOM 783 C C . TYR A 1 102 ? 9.446 -2.560 -8.815 1.00 94.12 102 TYR A C 1
ATOM 785 O O . TYR A 1 102 ? 9.032 -3.708 -8.952 1.00 94.12 102 TYR A O 1
ATOM 793 N N . ASN A 1 103 ? 10.615 -2.179 -9.320 1.00 93.56 103 ASN A N 1
ATOM 794 C CA . ASN A 1 103 ? 11.483 -3.011 -10.163 1.00 93.56 103 ASN A CA 1
ATOM 795 C C . ASN A 1 103 ? 12.294 -4.104 -9.439 1.00 93.56 103 ASN A C 1
ATOM 797 O O . ASN A 1 103 ? 13.189 -4.694 -10.044 1.00 93.56 103 ASN A O 1
ATOM 801 N N . GLY A 1 104 ? 12.051 -4.336 -8.148 1.00 92.38 104 GLY A N 1
ATOM 802 C CA . GLY A 1 104 ? 12.809 -5.297 -7.341 1.00 92.38 104 GLY A CA 1
ATOM 803 C C . GLY A 1 104 ? 14.183 -4.807 -6.871 1.00 92.38 104 GLY A C 1
ATOM 804 O O . GLY A 1 104 ? 14.818 -5.485 -6.066 1.00 92.38 104 GLY A O 1
ATOM 805 N N . GLU A 1 105 ? 14.645 -3.631 -7.304 1.00 94.00 105 GLU A N 1
ATOM 806 C CA . GLU A 1 105 ? 15.923 -3.069 -6.866 1.00 94.00 105 GLU A CA 1
ATOM 807 C C . GLU A 1 105 ? 15.753 -2.212 -5.609 1.00 94.00 105 GLU A C 1
ATOM 809 O O . GLU A 1 105 ? 14.874 -1.349 -5.531 1.00 94.00 105 GLU A O 1
ATOM 814 N N . ILE A 1 106 ? 16.634 -2.431 -4.631 1.00 95.50 106 ILE A N 1
ATOM 815 C CA . ILE A 1 106 ? 16.719 -1.643 -3.400 1.00 95.50 106 ILE A CA 1
ATOM 816 C C . ILE A 1 106 ? 18.142 -1.107 -3.284 1.00 95.50 106 ILE A C 1
ATOM 818 O O . ILE A 1 106 ? 19.118 -1.858 -3.310 1.00 95.50 106 ILE A O 1
ATOM 822 N N . MET A 1 107 ? 18.263 0.207 -3.152 1.00 93.81 107 MET A N 1
ATOM 823 C CA . MET A 1 107 ? 19.515 0.875 -2.840 1.00 93.81 107 MET A CA 1
ATOM 824 C C . MET A 1 107 ? 19.760 0.785 -1.333 1.00 93.81 107 MET A C 1
ATOM 826 O O . MET A 1 107 ? 19.012 1.363 -0.543 1.00 93.81 107 MET A O 1
ATOM 830 N N . GLU A 1 108 ? 20.823 0.077 -0.942 1.00 85.88 108 GLU A N 1
ATOM 831 C CA . GLU A 1 108 ? 21.214 -0.184 0.454 1.00 85.88 108 GLU A CA 1
ATOM 832 C C . GLU A 1 108 ? 21.799 1.063 1.163 1.00 85.88 108 GLU A C 1
ATOM 834 O O . GLU A 1 108 ? 22.942 1.080 1.624 1.00 85.88 108 GLU A O 1
ATOM 839 N N . SER A 1 109 ? 21.025 2.147 1.231 1.00 93.56 109 SER A N 1
ATOM 840 C CA . SER A 1 109 ? 21.260 3.303 2.105 1.00 93.56 109 SER A CA 1
ATOM 841 C C . SER A 1 109 ? 20.454 3.190 3.406 1.00 93.56 109 SER A C 1
ATOM 843 O O . SER A 1 109 ? 19.690 2.246 3.590 1.00 93.56 109 SER A O 1
ATOM 845 N N . TYR A 1 110 ? 20.610 4.151 4.325 1.00 91.88 110 TYR A N 1
ATOM 846 C CA . TYR A 1 110 ? 19.768 4.231 5.524 1.00 91.88 110 TYR A CA 1
ATOM 847 C C . TYR A 1 110 ? 19.202 5.650 5.721 1.00 91.88 110 TYR A C 1
ATOM 849 O O . TYR A 1 110 ? 19.966 6.552 6.085 1.00 91.88 110 TYR A O 1
ATOM 857 N N . PRO A 1 111 ? 17.891 5.870 5.493 1.00 96.00 111 PRO A N 1
ATOM 858 C CA . PRO A 1 111 ? 16.905 4.893 5.006 1.00 96.00 111 PRO A CA 1
ATOM 859 C C . PRO A 1 111 ? 17.225 4.382 3.592 1.00 96.00 111 PRO A C 1
ATOM 861 O O . PRO A 1 111 ? 17.914 5.064 2.826 1.00 96.00 111 PRO A O 1
ATOM 864 N N . ALA A 1 112 ? 16.757 3.181 3.255 1.00 97.25 112 ALA A N 1
ATOM 865 C CA . ALA A 1 112 ? 16.915 2.609 1.922 1.00 97.25 112 ALA A CA 1
ATOM 866 C C . ALA A 1 112 ? 16.038 3.344 0.902 1.00 97.25 112 ALA A C 1
ATOM 868 O O . ALA A 1 112 ? 15.069 4.017 1.259 1.00 97.25 112 ALA A O 1
ATOM 869 N N . GLN A 1 113 ? 16.380 3.221 -0.375 1.00 96.50 113 GLN A N 1
ATOM 870 C CA . GLN A 1 113 ? 15.588 3.764 -1.480 1.00 96.50 113 GLN A CA 1
ATOM 871 C C . GLN A 1 113 ? 15.232 2.641 -2.445 1.00 96.50 113 GLN A C 1
ATOM 873 O O . GLN A 1 113 ? 15.984 1.678 -2.582 1.00 96.50 113 GLN A O 1
ATOM 878 N N . LEU A 1 114 ? 14.089 2.756 -3.109 1.00 95.75 114 LEU A N 1
ATOM 879 C CA . LEU A 1 114 ? 13.727 1.841 -4.188 1.00 95.75 114 LEU A CA 1
ATOM 880 C C . LEU A 1 114 ? 14.339 2.316 -5.507 1.00 95.75 114 LEU A C 1
ATOM 882 O O . LEU A 1 114 ? 14.649 3.498 -5.664 1.00 95.75 114 LEU A O 1
ATOM 886 N N . GLY A 1 115 ? 14.499 1.389 -6.448 1.00 94.12 115 GLY A N 1
ATOM 887 C CA . GLY A 1 115 ? 14.764 1.710 -7.844 1.00 94.12 115 GLY A CA 1
ATOM 888 C C . GLY A 1 115 ? 13.545 2.352 -8.515 1.00 94.12 115 GLY A C 1
ATOM 889 O O . GLY A 1 115 ? 12.979 3.337 -8.046 1.00 94.12 115 GLY A O 1
ATOM 890 N N . GLU A 1 116 ? 13.125 1.806 -9.651 1.00 94.50 116 GLU A N 1
ATOM 891 C CA . GLU A 1 116 ? 11.965 2.324 -10.380 1.00 94.50 116 GLU A CA 1
ATOM 892 C C . GLU A 1 116 ? 10.655 1.870 -9.710 1.00 94.50 116 GLU A C 1
ATOM 894 O O . GLU A 1 116 ? 10.384 0.671 -9.621 1.00 94.50 116 GLU A O 1
ATOM 899 N N . ILE A 1 117 ? 9.840 2.829 -9.263 1.00 94.94 117 ILE A N 1
ATOM 900 C CA . ILE A 1 117 ? 8.501 2.600 -8.700 1.00 94.94 117 ILE A CA 1
ATOM 901 C C . ILE A 1 117 ? 7.472 2.661 -9.833 1.00 94.94 117 ILE A C 1
ATOM 903 O O . ILE A 1 117 ? 7.506 3.569 -10.663 1.00 94.94 117 ILE A O 1
ATOM 907 N N . TYR A 1 118 ? 6.562 1.691 -9.878 1.00 91.94 118 TYR A N 1
ATOM 908 C CA . TYR A 1 118 ? 5.523 1.594 -10.909 1.00 91.94 118 TYR A CA 1
ATOM 909 C C . TYR A 1 118 ? 4.187 2.102 -10.413 1.00 91.94 118 TYR A C 1
ATOM 911 O O . TYR A 1 118 ? 3.510 2.828 -11.136 1.00 91.94 118 TYR A O 1
ATOM 919 N N . ASP A 1 119 ? 3.817 1.721 -9.194 1.00 91.00 119 ASP A N 1
ATOM 920 C CA . ASP A 1 119 ? 2.532 2.088 -8.629 1.00 91.00 119 ASP A CA 1
ATOM 921 C C . ASP A 1 119 ? 2.569 2.056 -7.103 1.00 91.00 119 ASP A C 1
ATOM 923 O O . ASP A 1 119 ? 3.304 1.267 -6.499 1.00 91.00 119 ASP A O 1
ATOM 927 N N . ILE A 1 120 ? 1.757 2.911 -6.487 1.00 93.25 120 ILE A N 1
ATOM 928 C CA . ILE A 1 120 ? 1.520 2.915 -5.048 1.00 93.25 120 ILE A CA 1
ATOM 929 C C . ILE A 1 120 ? 0.025 3.054 -4.798 1.00 93.25 120 ILE A C 1
ATOM 931 O O . ILE A 1 120 ? -0.626 3.981 -5.278 1.00 93.25 120 ILE A O 1
ATOM 935 N N . ARG A 1 121 ? -0.522 2.154 -3.982 1.00 92.25 121 ARG A N 1
ATOM 936 C CA . ARG A 1 121 ? -1.948 2.128 -3.644 1.00 92.25 121 ARG A CA 1
ATOM 937 C C . ARG A 1 121 ? -2.141 2.070 -2.143 1.00 92.25 121 ARG A C 1
ATOM 939 O O . ARG A 1 121 ? -1.342 1.471 -1.429 1.00 92.25 121 ARG A O 1
ATOM 946 N N . PHE A 1 122 ? -3.229 2.651 -1.657 1.00 92.75 122 PHE A N 1
ATOM 947 C CA . PHE A 1 122 ? -3.603 2.473 -0.262 1.00 92.75 122 PHE A CA 1
ATOM 948 C C . PHE A 1 122 ? -4.232 1.096 -0.024 1.00 92.75 122 PHE A C 1
ATOM 950 O O . PHE A 1 122 ? -5.041 0.629 -0.825 1.00 92.75 122 PHE A O 1
ATOM 957 N N . ILE A 1 123 ? -3.882 0.481 1.104 1.00 92.50 123 ILE A N 1
ATOM 958 C CA . ILE A 1 123 ? -4.460 -0.776 1.594 1.00 92.50 123 ILE A CA 1
ATOM 959 C C . ILE A 1 123 ? -5.369 -0.492 2.788 1.00 92.50 123 ILE A C 1
ATOM 961 O O . ILE A 1 123 ? -6.525 -0.914 2.812 1.00 92.50 123 ILE A O 1
ATOM 965 N N . GLU A 1 124 ? -4.845 0.232 3.774 1.00 93.19 124 GLU A N 1
ATOM 966 C CA . GLU A 1 124 ? -5.529 0.554 5.023 1.00 93.19 124 GLU A CA 1
ATOM 967 C C . GLU A 1 124 ? -5.191 1.989 5.426 1.00 93.19 124 GLU A C 1
ATOM 969 O O . GLU A 1 124 ? -4.050 2.419 5.295 1.00 93.19 124 GLU A O 1
ATOM 974 N N . THR A 1 125 ? -6.165 2.752 5.906 1.00 93.62 125 THR A N 1
ATOM 975 C CA . THR A 1 125 ? -5.890 4.079 6.483 1.00 93.62 125 THR A CA 1
ATOM 976 C C . THR A 1 125 ? -5.550 3.978 7.969 1.00 93.62 125 THR A C 1
ATOM 978 O O . THR A 1 125 ? -6.050 3.070 8.631 1.00 93.62 125 THR A O 1
ATOM 981 N N . ASP A 1 126 ? -4.935 5.012 8.533 1.00 92.88 126 ASP A N 1
ATOM 982 C CA . ASP A 1 126 ? -4.749 5.254 9.970 1.00 92.88 126 ASP A CA 1
ATOM 983 C C . ASP A 1 126 ? -6.024 5.039 10.809 1.00 92.88 126 ASP A C 1
ATOM 985 O O . ASP A 1 126 ? -5.975 4.568 11.943 1.00 92.88 126 ASP A O 1
ATOM 989 N N . SER A 1 127 ? -7.189 5.344 10.232 1.00 91.88 127 SER A N 1
ATOM 990 C CA . SER A 1 127 ? -8.505 5.139 10.853 1.00 91.88 127 SER A CA 1
ATOM 991 C C . SER A 1 127 ? -9.032 3.693 10.831 1.00 91.88 127 SER A C 1
ATOM 993 O O . SER A 1 127 ? -10.164 3.459 11.247 1.00 91.88 127 SER A O 1
ATOM 995 N N . GLY A 1 128 ? -8.262 2.725 10.325 1.00 89.94 128 GLY A N 1
ATOM 996 C CA . GLY A 1 128 ? -8.681 1.325 10.199 1.00 89.94 128 GLY A CA 1
ATOM 997 C C . GLY A 1 128 ? -9.716 1.088 9.096 1.00 89.94 128 GLY A C 1
ATOM 998 O O . GLY A 1 128 ? -10.583 0.224 9.226 1.00 89.94 128 GLY A O 1
ATOM 999 N N . ARG A 1 129 ? -9.687 1.882 8.019 1.00 91.94 129 ARG A N 1
ATOM 1000 C CA . ARG A 1 129 ? -10.517 1.658 6.827 1.00 91.94 129 ARG A CA 1
ATOM 1001 C C . ARG A 1 129 ? -9.723 0.916 5.769 1.00 91.94 129 ARG A C 1
ATOM 1003 O O . ARG A 1 129 ? -8.661 1.388 5.379 1.00 91.94 129 ARG A O 1
ATOM 1010 N N . LEU A 1 130 ? -10.261 -0.199 5.292 1.00 91.75 130 LEU A N 1
ATOM 1011 C CA . LEU A 1 130 ? -9.679 -1.028 4.244 1.00 91.75 130 LEU A CA 1
ATOM 1012 C C . LEU A 1 130 ? -10.188 -0.588 2.873 1.00 91.75 130 LEU A C 1
ATOM 1014 O O . LEU A 1 130 ? -11.380 -0.313 2.701 1.00 91.75 130 LEU A O 1
ATOM 1018 N N . HIS A 1 131 ? -9.279 -0.532 1.908 1.00 89.38 131 HIS A N 1
ATOM 1019 C CA . HIS A 1 131 ? -9.594 -0.217 0.523 1.00 89.38 131 HIS A CA 1
ATOM 1020 C C . HIS A 1 131 ? -10.054 -1.472 -0.228 1.00 89.38 131 HIS A C 1
ATOM 1022 O O . HIS A 1 131 ? -9.408 -2.520 -0.147 1.00 89.38 131 HIS A O 1
ATOM 1028 N N . TYR A 1 132 ? -11.153 -1.358 -0.973 1.00 90.62 132 TYR A N 1
ATOM 1029 C CA . TYR A 1 132 ? -11.604 -2.371 -1.924 1.00 90.62 132 TYR A CA 1
ATOM 1030 C C . TYR A 1 132 ? -12.330 -1.708 -3.096 1.00 90.62 132 TYR A C 1
ATOM 1032 O O . TYR A 1 132 ? -13.286 -0.953 -2.904 1.00 90.62 132 TYR A O 1
ATOM 1040 N N . HIS A 1 133 ? -11.862 -1.982 -4.316 1.00 85.19 133 HIS A N 1
ATOM 1041 C CA . HIS A 1 133 ? -12.285 -1.288 -5.535 1.00 85.19 133 HIS A CA 1
ATOM 1042 C C . HIS A 1 133 ? -12.225 0.240 -5.387 1.00 85.19 133 HIS A C 1
ATOM 1044 O O . HIS A 1 133 ? -11.139 0.790 -5.278 1.00 85.19 133 HIS A O 1
ATOM 1050 N N . ASN A 1 134 ? -13.375 0.918 -5.383 1.00 83.81 134 ASN A N 1
ATOM 1051 C CA . ASN A 1 134 ? -13.483 2.373 -5.246 1.00 83.81 134 ASN A CA 1
ATOM 1052 C C . ASN A 1 134 ? -14.047 2.786 -3.875 1.00 83.81 134 ASN A C 1
ATOM 1054 O O . ASN A 1 134 ? -14.423 3.943 -3.683 1.00 83.81 134 ASN A O 1
ATOM 1058 N N . ASN A 1 135 ? -14.156 1.838 -2.941 1.00 89.19 135 ASN A N 1
ATOM 1059 C CA . ASN A 1 135 ? -14.831 2.008 -1.665 1.00 89.19 135 ASN A CA 1
ATOM 1060 C C . ASN A 1 135 ? -13.874 1.796 -0.487 1.00 89.19 135 ASN A C 1
ATOM 1062 O O . ASN A 1 135 ? -12.871 1.084 -0.563 1.00 89.19 135 ASN A O 1
ATOM 1066 N N . TRP A 1 136 ? -14.236 2.419 0.632 1.00 90.50 136 TRP A N 1
ATOM 1067 C CA . TRP A 1 136 ? -13.530 2.316 1.901 1.00 90.50 136 TRP A CA 1
ATOM 1068 C C . TRP A 1 136 ? -14.448 1.703 2.946 1.00 90.50 136 TRP A C 1
ATOM 1070 O O . TRP A 1 136 ? -15.513 2.253 3.233 1.00 90.50 136 TRP A O 1
ATOM 1080 N N . TYR A 1 137 ? -14.018 0.602 3.550 1.00 91.25 137 TYR A N 1
ATOM 1081 C CA . TYR A 1 137 ? -14.809 -0.142 4.526 1.00 91.25 137 TYR A CA 1
ATOM 1082 C C . TYR A 1 137 ? -14.158 -0.081 5.902 1.00 91.25 137 TYR A C 1
ATOM 1084 O O . TYR A 1 137 ? -12.958 -0.306 6.035 1.00 91.25 137 TYR A O 1
ATOM 1092 N N . ASN A 1 138 ? -14.936 0.215 6.944 1.00 92.44 138 ASN A N 1
ATOM 1093 C CA . ASN A 1 138 ? -14.422 0.194 8.314 1.00 92.44 138 ASN A CA 1
ATOM 1094 C C . ASN A 1 138 ? -14.112 -1.246 8.722 1.00 92.44 138 ASN A C 1
ATOM 1096 O O . ASN A 1 138 ? -15.009 -2.089 8.715 1.00 92.44 138 ASN A O 1
ATOM 1100 N N . ARG A 1 139 ? -12.876 -1.507 9.152 1.00 90.94 139 ARG A N 1
ATOM 1101 C CA . ARG A 1 139 ? -12.429 -2.824 9.617 1.00 90.94 139 ARG A CA 1
ATOM 1102 C C . ARG A 1 139 ? -13.323 -3.389 10.720 1.00 90.94 139 ARG A C 1
ATOM 1104 O O . ARG A 1 139 ? -13.622 -4.572 10.712 1.00 90.94 139 ARG A O 1
ATOM 1111 N N . GLU A 1 140 ? -13.793 -2.544 11.636 1.00 89.44 140 GLU A N 1
ATOM 1112 C CA . GLU A 1 140 ? -14.671 -2.952 12.745 1.00 89.44 140 GLU A CA 1
ATOM 1113 C C . GLU A 1 140 ? -16.053 -3.455 12.296 1.00 89.44 140 GLU A C 1
ATOM 1115 O O . GLU A 1 140 ? -16.716 -4.175 13.040 1.00 89.44 140 GLU A O 1
ATOM 1120 N N . GLY A 1 141 ? -16.499 -3.074 11.095 1.00 86.94 141 GLY A N 1
ATOM 1121 C CA . GLY A 1 141 ? -17.774 -3.506 10.521 1.00 86.94 141 GLY A CA 1
ATOM 1122 C C . GLY A 1 141 ? -17.681 -4.787 9.692 1.00 86.94 141 GLY A C 1
ATOM 1123 O O . GLY A 1 141 ? -18.699 -5.225 9.167 1.00 86.94 141 GLY A O 1
ATOM 1124 N N . LEU A 1 142 ? -16.485 -5.365 9.550 1.00 90.69 142 LEU A N 1
ATOM 1125 C CA . LEU A 1 142 ? -16.225 -6.541 8.725 1.00 90.69 142 LEU A CA 1
ATOM 1126 C C . LEU A 1 142 ? -15.904 -7.758 9.593 1.00 90.69 142 LEU A C 1
ATOM 1128 O O . LEU A 1 142 ? -15.349 -7.645 10.689 1.00 90.69 142 LEU A O 1
ATOM 1132 N N . THR A 1 143 ? -16.221 -8.948 9.090 1.00 93.19 143 THR A N 1
ATOM 1133 C CA . THR A 1 143 ? -15.780 -10.186 9.735 1.00 93.19 143 THR A CA 1
ATOM 1134 C C . THR A 1 143 ? -14.270 -10.382 9.581 1.00 93.19 143 THR A C 1
ATOM 1136 O O . THR A 1 143 ? -13.642 -9.876 8.650 1.00 93.19 143 THR A O 1
ATOM 1139 N N . ALA A 1 144 ? -13.672 -11.160 10.490 1.00 92.62 144 ALA A N 1
ATOM 1140 C CA . ALA A 1 144 ? -12.248 -11.496 10.423 1.00 92.62 144 ALA A CA 1
ATOM 1141 C C . ALA A 1 144 ? -11.868 -12.186 9.100 1.00 92.62 144 ALA A C 1
ATOM 1143 O O . ALA A 1 144 ? -10.808 -11.902 8.555 1.00 92.62 144 ALA A O 1
ATOM 1144 N N . GLU A 1 145 ? -12.757 -13.028 8.561 1.00 92.94 145 GLU A N 1
ATOM 1145 C CA . GLU A 1 145 ? -12.571 -13.687 7.264 1.00 92.94 145 GLU A CA 1
ATOM 1146 C C . GLU A 1 145 ? -12.495 -12.667 6.121 1.00 92.94 145 GLU A C 1
ATOM 1148 O O . GLU A 1 145 ? -11.576 -12.721 5.306 1.00 92.94 145 GLU A O 1
ATOM 1153 N N . THR A 1 146 ? -13.402 -11.685 6.094 1.00 93.50 146 THR A N 1
ATOM 1154 C CA . THR A 1 146 ? -13.374 -10.612 5.090 1.00 93.50 146 THR A CA 1
ATOM 1155 C C . THR A 1 146 ? -12.119 -9.751 5.211 1.00 93.50 146 THR A C 1
ATOM 1157 O O . THR A 1 146 ? -11.550 -9.355 4.197 1.00 93.50 146 THR A O 1
ATOM 1160 N N . ILE A 1 147 ? -11.649 -9.478 6.432 1.00 91.56 147 ILE A N 1
ATOM 1161 C CA . ILE A 1 147 ? -10.408 -8.722 6.656 1.00 91.56 147 ILE A CA 1
ATOM 1162 C C . ILE A 1 147 ? -9.201 -9.494 6.115 1.00 91.56 147 ILE A C 1
ATOM 1164 O O . ILE A 1 147 ? -8.408 -8.920 5.375 1.00 91.56 147 ILE A O 1
ATOM 1168 N N . GLU A 1 148 ? -9.071 -10.785 6.437 1.00 90.75 148 GLU A N 1
ATOM 1169 C CA . GLU A 1 148 ? -7.986 -11.626 5.913 1.00 90.75 148 GLU A CA 1
ATOM 1170 C C . GLU A 1 148 ? -8.036 -11.719 4.387 1.00 90.75 148 GLU A C 1
ATOM 1172 O O . GLU A 1 148 ? -7.007 -11.593 3.718 1.00 90.75 148 GLU A O 1
ATOM 1177 N N . TRP A 1 149 ? -9.237 -11.871 3.827 1.00 93.50 149 TRP A N 1
ATOM 1178 C CA . TRP A 1 149 ? -9.440 -11.871 2.386 1.00 93.50 149 TRP A CA 1
ATOM 1179 C C . TRP A 1 149 ? -9.013 -10.542 1.752 1.00 93.50 149 TRP A C 1
ATOM 1181 O O . TRP A 1 149 ? -8.317 -10.562 0.742 1.00 93.50 149 TRP A O 1
ATOM 1191 N N . LEU A 1 150 ? -9.352 -9.395 2.353 1.00 91.94 150 LEU A N 1
ATOM 1192 C CA . LEU A 1 150 ? -8.942 -8.072 1.869 1.00 91.94 150 LEU A CA 1
ATOM 1193 C C . LEU A 1 150 ? -7.431 -7.863 1.962 1.00 91.94 150 LEU A C 1
ATOM 1195 O O . LEU A 1 150 ? -6.834 -7.309 1.041 1.00 91.94 150 LEU A O 1
ATOM 1199 N N . THR A 1 151 ? -6.796 -8.322 3.042 1.00 87.94 151 THR A N 1
ATOM 1200 C CA . THR A 1 151 ? -5.333 -8.292 3.174 1.00 87.94 151 THR A CA 1
ATOM 1201 C C . THR A 1 151 ? -4.669 -9.110 2.069 1.00 87.94 151 THR A C 1
ATOM 1203 O O . THR A 1 151 ? -3.722 -8.637 1.443 1.00 87.94 151 THR A O 1
ATOM 1206 N N . TRP A 1 152 ? -5.192 -10.302 1.774 1.00 88.50 152 TRP A N 1
ATOM 1207 C CA . TRP A 1 152 ? -4.712 -11.113 0.660 1.00 88.50 152 TRP A CA 1
ATOM 1208 C C . TRP A 1 152 ? -4.956 -10.422 -0.689 1.00 88.50 152 TRP A C 1
ATOM 1210 O O . TRP A 1 152 ? -4.008 -10.217 -1.444 1.00 88.50 152 TRP A O 1
ATOM 1220 N N . TYR A 1 153 ? -6.187 -9.995 -0.970 1.00 90.25 153 TYR A N 1
ATOM 1221 C CA . TYR A 1 153 ? -6.578 -9.343 -2.221 1.00 90.25 153 TYR A CA 1
ATOM 1222 C C . TYR A 1 153 ? -5.714 -8.110 -2.525 1.00 90.25 153 TYR A C 1
ATOM 1224 O O . TYR A 1 153 ? -5.232 -7.941 -3.644 1.00 90.25 153 TYR A O 1
ATOM 1232 N N . ASN A 1 154 ? -5.441 -7.275 -1.520 1.00 88.12 154 ASN A N 1
ATOM 1233 C CA . ASN A 1 154 ? -4.639 -6.059 -1.676 1.00 88.12 154 ASN A CA 1
ATOM 1234 C C . ASN A 1 154 ? -3.130 -6.311 -1.844 1.00 88.12 154 ASN A C 1
ATOM 1236 O O . ASN A 1 154 ? -2.408 -5.398 -2.249 1.00 88.12 154 ASN A O 1
ATOM 1240 N N . SER A 1 155 ? -2.653 -7.531 -1.581 1.00 81.44 155 SER A N 1
ATOM 1241 C CA . SER A 1 155 ? -1.271 -7.932 -1.881 1.00 81.44 155 SER A CA 1
ATOM 1242 C C . SER A 1 155 ? -1.073 -8.428 -3.319 1.00 81.44 155 SER A C 1
ATOM 1244 O O . SER A 1 155 ? 0.065 -8.552 -3.766 1.00 81.44 155 SER A O 1
ATOM 1246 N N . LEU A 1 156 ? -2.162 -8.687 -4.049 1.00 84.25 156 LEU A N 1
ATOM 1247 C CA . LEU A 1 156 ? -2.131 -9.113 -5.447 1.00 84.25 156 LEU A CA 1
ATOM 1248 C C . LEU A 1 156 ? -1.852 -7.946 -6.409 1.00 84.25 156 LEU A C 1
ATOM 1250 O O . LEU A 1 156 ? -2.130 -6.775 -6.123 1.00 84.25 156 LEU A O 1
ATOM 1254 N N . THR A 1 157 ? -1.350 -8.278 -7.597 1.00 81.69 157 THR A N 1
ATOM 1255 C CA . THR A 1 157 ? -1.293 -7.352 -8.739 1.00 81.69 157 THR A CA 1
ATOM 1256 C C . THR A 1 157 ? -2.693 -7.053 -9.289 1.00 81.69 157 THR A C 1
ATOM 1258 O O . THR A 1 157 ? -3.628 -7.813 -9.053 1.00 81.69 157 THR A O 1
ATOM 1261 N N . GLU A 1 158 ? -2.862 -5.973 -10.063 1.00 82.19 158 GLU A N 1
ATOM 1262 C CA . GLU A 1 158 ? -4.167 -5.642 -10.667 1.00 82.19 158 GLU A CA 1
ATOM 1263 C C . GLU A 1 158 ? -4.703 -6.763 -11.574 1.00 82.19 158 GLU A C 1
ATOM 1265 O O . GLU A 1 158 ? -5.892 -7.073 -11.547 1.00 82.19 158 GLU A O 1
ATOM 1270 N N . GLU A 1 159 ? -3.832 -7.414 -12.351 1.00 83.31 159 GLU A N 1
ATOM 1271 C CA . GLU A 1 159 ? -4.216 -8.546 -13.204 1.00 83.31 159 GLU A CA 1
ATOM 1272 C C . GLU A 1 159 ? -4.732 -9.727 -12.369 1.00 83.31 159 GLU A C 1
ATOM 1274 O O . GLU A 1 159 ? -5.755 -10.334 -12.694 1.00 83.31 159 GLU A O 1
ATOM 1279 N N . GLU A 1 160 ? -4.054 -10.035 -11.265 1.00 87.25 160 GLU A N 1
ATOM 1280 C CA . GLU A 1 160 ? -4.463 -11.098 -10.349 1.00 87.25 160 GLU A CA 1
ATOM 1281 C C . GLU A 1 160 ? -5.756 -10.745 -9.616 1.00 87.25 160 GLU A C 1
ATOM 1283 O O . GLU A 1 160 ? -6.619 -11.611 -9.483 1.00 87.25 160 GLU A O 1
ATOM 1288 N N . GLN A 1 161 ? -5.926 -9.485 -9.205 1.00 88.44 161 GLN A N 1
ATOM 1289 C CA . GLN A 1 161 ? -7.164 -8.975 -8.614 1.00 88.44 161 GLN A CA 1
ATOM 1290 C C . GLN A 1 161 ? -8.356 -9.169 -9.558 1.00 88.44 161 GLN A C 1
ATOM 1292 O O . GLN A 1 161 ? -9.392 -9.680 -9.136 1.00 88.44 161 GLN A O 1
ATOM 1297 N N . LEU A 1 162 ? -8.196 -8.863 -10.850 1.00 87.56 162 LEU A N 1
ATOM 1298 C CA . LEU A 1 162 ? -9.228 -9.080 -11.873 1.00 87.56 162 LEU A CA 1
ATOM 1299 C C . LEU A 1 162 ? -9.573 -10.563 -12.081 1.00 87.56 162 LEU A C 1
ATOM 1301 O O . LEU A 1 162 ? -10.673 -10.886 -12.534 1.00 87.56 162 LEU A O 1
ATOM 1305 N N . ALA A 1 163 ? -8.649 -11.472 -11.763 1.00 90.50 163 ALA A N 1
ATOM 1306 C CA . ALA A 1 163 ? -8.882 -12.912 -11.819 1.00 90.50 163 ALA A CA 1
ATOM 1307 C C . ALA A 1 163 ? -9.589 -13.459 -10.562 1.00 90.50 163 ALA A C 1
ATOM 1309 O O . ALA A 1 163 ? -10.038 -14.614 -10.563 1.00 90.50 163 ALA A O 1
ATOM 1310 N N . VAL A 1 164 ? -9.718 -12.662 -9.494 1.00 91.12 164 VAL A N 1
ATOM 1311 C CA . VAL A 1 164 ? -10.419 -13.068 -8.274 1.00 91.12 164 VAL A CA 1
ATOM 1312 C C . VAL A 1 164 ? -11.927 -13.059 -8.515 1.00 91.12 164 VAL A C 1
ATOM 1314 O O . VAL A 1 164 ? -12.558 -12.026 -8.697 1.00 91.12 164 VAL A O 1
ATOM 1317 N N . SER A 1 165 ? -12.522 -14.250 -8.498 1.00 88.62 165 SER A N 1
ATOM 1318 C CA . SER A 1 165 ? -13.959 -14.444 -8.751 1.00 88.62 165 SER A CA 1
ATOM 1319 C C . SER A 1 165 ? -14.805 -14.592 -7.486 1.00 88.62 165 SER A C 1
ATOM 1321 O O . SER A 1 165 ? -16.033 -14.565 -7.557 1.00 88.62 165 SER A O 1
ATOM 1323 N N . HIS A 1 166 ? -14.169 -14.788 -6.332 1.00 89.69 166 HIS A N 1
ATOM 1324 C CA . HIS A 1 166 ? -14.853 -14.952 -5.057 1.00 89.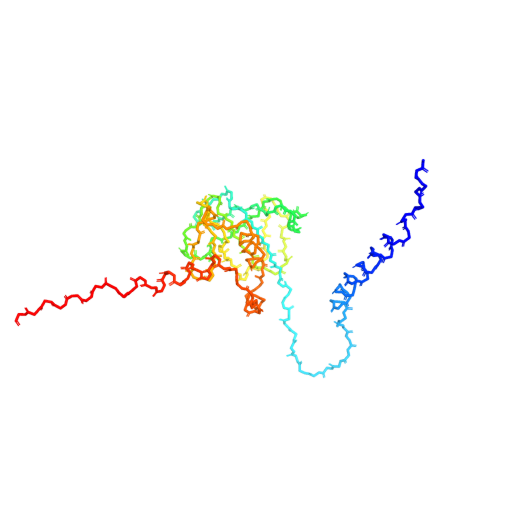69 166 HIS A CA 1
ATOM 1325 C C . HIS A 1 166 ? -14.841 -13.637 -4.284 1.00 89.69 166 HIS A C 1
ATOM 1327 O O . HIS A 1 166 ? -13.764 -13.109 -4.041 1.00 89.69 166 HIS A O 1
ATOM 1333 N N . VAL A 1 167 ? -16.013 -13.158 -3.863 1.00 89.94 167 VAL A N 1
ATOM 1334 C CA . VAL A 1 167 ? -16.168 -11.954 -3.035 1.00 89.94 167 VAL A CA 1
ATOM 1335 C C . VAL A 1 167 ? -16.921 -12.332 -1.750 1.00 89.94 167 VAL A C 1
ATOM 1337 O O . VAL A 1 167 ? -17.986 -12.953 -1.851 1.00 89.94 167 VAL A O 1
ATOM 1340 N N . PRO A 1 168 ? -16.400 -11.987 -0.556 1.00 91.69 168 PRO A N 1
ATOM 1341 C CA . PRO A 1 168 ? -17.073 -12.223 0.721 1.00 91.69 168 PRO A CA 1
ATOM 1342 C C . PRO A 1 168 ? -18.464 -11.578 0.817 1.00 91.69 168 PRO A C 1
ATOM 1344 O O . PRO A 1 168 ? -18.709 -10.500 0.272 1.00 91.69 168 PRO A O 1
ATOM 1347 N N . ALA A 1 169 ? -19.373 -12.220 1.559 1.00 86.44 169 ALA A N 1
ATOM 1348 C CA . ALA A 1 169 ? -20.763 -11.772 1.692 1.00 86.44 169 ALA A CA 1
ATOM 1349 C C . ALA A 1 169 ? -20.894 -10.378 2.329 1.00 86.44 169 ALA A C 1
ATOM 1351 O O . ALA A 1 169 ? -21.721 -9.594 1.871 1.00 86.44 169 ALA A O 1
ATOM 1352 N N . ASP A 1 170 ? -20.048 -10.050 3.312 1.00 86.56 170 ASP A N 1
ATOM 1353 C CA . ASP A 1 170 ? -20.036 -8.734 3.966 1.00 86.56 170 ASP A CA 1
ATOM 1354 C C . ASP A 1 170 ? -19.868 -7.597 2.945 1.00 86.56 170 ASP A C 1
ATOM 1356 O O . ASP A 1 170 ? -20.558 -6.582 3.007 1.00 86.56 170 ASP A O 1
ATOM 1360 N N . LEU A 1 171 ? -18.968 -7.779 1.970 1.00 87.94 171 LEU A N 1
ATOM 1361 C CA . LEU A 1 171 ? -18.714 -6.781 0.931 1.00 87.94 171 LEU A CA 1
ATOM 1362 C C . LEU A 1 171 ? -19.884 -6.685 -0.048 1.00 87.94 171 LEU A C 1
ATOM 1364 O O . LEU A 1 171 ? -20.264 -5.581 -0.428 1.00 87.94 171 LEU A O 1
ATOM 1368 N N . LEU A 1 172 ? -20.491 -7.818 -0.414 1.00 83.88 172 LEU A N 1
ATOM 1369 C CA . LEU A 1 172 ? -21.658 -7.847 -1.302 1.00 83.88 172 LEU A CA 1
ATOM 1370 C C . LEU A 1 172 ? -22.878 -7.161 -0.675 1.00 83.88 172 LEU A C 1
ATOM 1372 O O . LEU A 1 172 ? -23.603 -6.443 -1.364 1.00 83.88 172 LEU A O 1
ATOM 1376 N N . GLU A 1 173 ? -23.108 -7.362 0.624 1.00 82.50 173 GLU A N 1
ATOM 1377 C CA . GLU A 1 173 ? -24.184 -6.690 1.355 1.00 82.50 173 GLU A CA 1
ATOM 1378 C C . GLU A 1 173 ? -23.944 -5.176 1.402 1.00 82.50 173 GLU A C 1
ATOM 1380 O O . GLU A 1 173 ? -24.845 -4.397 1.090 1.00 82.50 173 GLU A O 1
ATOM 1385 N N . LEU A 1 174 ? -22.715 -4.749 1.699 1.00 80.69 174 LEU A N 1
ATOM 1386 C CA . LEU A 1 174 ? -22.363 -3.332 1.775 1.00 80.69 174 LEU A CA 1
ATOM 1387 C C . LEU A 1 174 ? -22.388 -2.630 0.404 1.00 80.69 174 LEU A C 1
ATOM 1389 O O . LEU A 1 174 ? -22.875 -1.502 0.320 1.00 80.69 174 LEU A O 1
ATOM 1393 N N . GLU A 1 175 ? -21.935 -3.275 -0.677 1.00 80.00 175 GLU A N 1
ATOM 1394 C CA . GLU A 1 175 ? -22.077 -2.738 -2.044 1.00 80.00 175 GLU A CA 1
ATOM 1395 C C . GLU A 1 175 ? -23.551 -2.655 -2.476 1.00 80.00 175 GLU A C 1
ATOM 1397 O O . GLU A 1 175 ? -23.966 -1.679 -3.106 1.00 80.00 175 GLU A O 1
ATOM 1402 N N . GLY A 1 176 ? -24.367 -3.646 -2.102 1.00 69.25 176 GLY A N 1
ATOM 1403 C CA . GLY A 1 176 ? -25.807 -3.646 -2.361 1.00 69.25 176 GLY A CA 1
ATOM 1404 C C . GLY A 1 176 ? -26.548 -2.517 -1.639 1.00 69.25 176 GLY A C 1
ATOM 1405 O O . GLY A 1 176 ? -27.449 -1.907 -2.218 1.00 69.25 176 GLY A O 1
ATOM 1406 N N . LEU A 1 177 ? -26.149 -2.196 -0.405 1.00 60.62 177 LEU A N 1
ATOM 1407 C CA . LEU A 1 177 ? -26.696 -1.071 0.358 1.00 60.62 177 LEU A CA 1
ATOM 1408 C C . LEU A 1 177 ? -26.278 0.286 -0.227 1.00 60.62 177 LEU A C 1
ATOM 1410 O O . LEU A 1 177 ? -27.115 1.182 -0.313 1.00 60.62 177 LEU A O 1
ATOM 1414 N N . ALA A 1 178 ? -25.027 0.428 -0.677 1.00 58.97 178 ALA A N 1
ATOM 1415 C CA . ALA A 1 178 ? -24.528 1.663 -1.288 1.00 58.97 178 ALA A CA 1
ATOM 1416 C C . ALA A 1 178 ? -25.255 2.016 -2.600 1.00 58.97 178 ALA A C 1
ATOM 1418 O O . ALA A 1 178 ? -25.573 3.176 -2.839 1.00 58.97 178 ALA A O 1
ATOM 1419 N N . ASN A 1 179 ? -25.588 1.018 -3.424 1.00 57.91 179 ASN A N 1
ATOM 1420 C CA . ASN A 1 179 ? -26.325 1.236 -4.676 1.00 57.91 179 ASN A CA 1
ATOM 1421 C C . ASN A 1 179 ? -27.842 1.432 -4.476 1.00 57.91 179 ASN A C 1
ATOM 1423 O O . ASN A 1 179 ? -28.535 1.861 -5.398 1.00 57.91 179 ASN A O 1
ATOM 1427 N N . GLY A 1 180 ? -28.378 1.097 -3.298 1.00 53.88 180 GLY A N 1
ATOM 1428 C CA . GLY A 1 180 ? -29.799 1.247 -2.971 1.00 53.88 180 GLY A CA 1
ATOM 1429 C C . GLY A 1 180 ? -30.185 2.633 -2.442 1.00 53.88 180 GLY A C 1
ATOM 1430 O O . GLY A 1 180 ? -31.366 2.974 -2.459 1.00 53.88 180 GLY A O 1
ATOM 1431 N N . SER A 1 181 ? -29.222 3.444 -1.989 1.00 51.97 181 SER A N 1
ATOM 1432 C CA . SER A 1 181 ? -29.478 4.754 -1.370 1.00 51.97 181 SER A CA 1
ATOM 1433 C C . SER A 1 181 ? -29.690 5.917 -2.349 1.00 51.97 181 SER A C 1
ATOM 1435 O O . SER A 1 181 ? -30.079 6.999 -1.917 1.00 51.97 181 SER A O 1
ATOM 1437 N N . ASP A 1 182 ? -29.516 5.702 -3.655 1.00 53.12 182 ASP A N 1
ATOM 1438 C CA . ASP A 1 182 ? -29.688 6.748 -4.680 1.00 53.12 182 ASP A CA 1
ATOM 1439 C C . ASP A 1 182 ? -31.135 6.862 -5.213 1.00 53.12 182 ASP A C 1
ATOM 1441 O O . ASP A 1 182 ? -31.408 7.616 -6.147 1.00 53.12 182 ASP A O 1
ATOM 1445 N N . MET A 1 183 ? -32.094 6.138 -4.625 1.00 54.41 183 MET A N 1
ATOM 1446 C CA . MET A 1 183 ? -33.507 6.145 -5.034 1.00 54.41 183 MET A CA 1
ATOM 1447 C C . MET A 1 183 ? -34.454 6.625 -3.929 1.00 54.41 183 MET A C 1
ATOM 1449 O O . MET A 1 183 ? -35.466 5.989 -3.670 1.00 54.41 183 MET A O 1
ATOM 1453 N N . GLU A 1 184 ? -34.186 7.767 -3.291 1.00 54.91 184 GLU A N 1
ATOM 1454 C CA . GLU A 1 184 ? -35.221 8.444 -2.493 1.00 54.91 184 GLU A CA 1
ATOM 1455 C C . GLU A 1 184 ? -34.953 9.951 -2.337 1.00 54.91 184 GLU A C 1
ATOM 1457 O O . GLU A 1 184 ? -34.416 10.399 -1.332 1.00 54.91 184 GLU A O 1
ATOM 1462 N N . ALA A 1 185 ? -35.328 10.743 -3.356 1.00 49.78 185 ALA A N 1
ATOM 1463 C CA . ALA A 1 185 ? -35.873 12.106 -3.208 1.00 49.78 185 ALA A CA 1
ATOM 1464 C C . ALA A 1 185 ? -36.265 12.732 -4.569 1.00 49.78 185 ALA A C 1
ATOM 1466 O O . ALA A 1 185 ? -35.751 13.775 -4.959 1.00 49.78 185 ALA A O 1
ATOM 1467 N N . GLU A 1 186 ? -37.233 12.152 -5.284 1.00 54.09 186 GLU A N 1
ATOM 1468 C CA . GLU A 1 186 ? -38.106 12.956 -6.153 1.00 54.09 186 GLU A CA 1
ATOM 1469 C C . GLU A 1 186 ? -39.514 12.932 -5.557 1.00 54.09 186 GLU A C 1
ATOM 1471 O O . GLU A 1 186 ? -40.338 12.075 -5.875 1.00 54.09 186 GLU A O 1
ATOM 1476 N N . THR A 1 187 ? -39.806 13.893 -4.677 1.00 51.00 187 THR A N 1
ATOM 1477 C CA . THR A 1 187 ? -41.197 14.305 -4.473 1.00 51.00 187 THR A CA 1
ATOM 1478 C C . THR A 1 187 ? -41.427 15.551 -5.310 1.00 51.00 187 THR A C 1
ATOM 1480 O O . THR A 1 187 ? -40.884 16.624 -5.073 1.00 51.00 187 THR A O 1
ATOM 1483 N N . LYS A 1 188 ? -42.172 15.322 -6.388 1.00 51.22 188 LYS A N 1
ATOM 1484 C CA . LYS A 1 188 ? -42.772 16.305 -7.279 1.00 51.22 188 LYS A CA 1
ATOM 1485 C C . LYS A 1 188 ? -43.700 17.200 -6.454 1.00 51.22 188 LYS A C 1
ATOM 1487 O O . LYS A 1 188 ? -44.802 16.771 -6.115 1.00 51.22 188 LYS A O 1
ATOM 1492 N N . ASP A 1 189 ? -43.287 18.430 -6.187 1.00 57.75 189 ASP A N 1
ATOM 1493 C CA . ASP A 1 189 ? -44.238 19.484 -5.855 1.00 57.75 189 ASP A CA 1
ATOM 1494 C C . ASP A 1 189 ? -44.897 19.937 -7.161 1.00 57.75 189 ASP A C 1
ATOM 1496 O O . ASP A 1 189 ? -44.273 20.524 -8.047 1.00 57.75 189 ASP A O 1
ATOM 1500 N N . ALA A 1 190 ? -46.156 19.534 -7.311 1.00 54.19 190 ALA A N 1
ATOM 1501 C CA . ALA A 1 190 ? -47.061 20.026 -8.331 1.00 54.19 190 ALA A CA 1
ATOM 1502 C C . ALA A 1 190 ? -47.599 21.394 -7.892 1.00 54.19 190 ALA A C 1
ATOM 1504 O O . ALA A 1 190 ? -48.177 21.495 -6.808 1.00 54.19 190 ALA A O 1
ATOM 1505 N N . ASP A 1 191 ? -47.430 22.398 -8.749 1.00 53.22 191 ASP A N 1
ATOM 1506 C CA . ASP A 1 191 ? -48.200 23.648 -8.749 1.00 53.22 191 ASP A CA 1
ATOM 1507 C C . ASP A 1 191 ? -49.076 23.675 -10.013 1.00 53.22 191 ASP A C 1
ATOM 1509 O O . ASP A 1 191 ? -48.537 23.352 -11.104 1.00 53.22 191 ASP A O 1
#

Sequence (191 aa):
MPYYKKPTFWIITAAAIICLTVFILFSRNLKEDSSNPAASADDKKHSASFSAAIIEADEHSLLVEPVEGSAELSSSDRISIPIEYMPKYPTPKVGDIISIQYNGEIMESYPAQLGEIYDIRFIETDSGRLHYHNNWYNREGLTAETIEWLTWYNSLTEEEQLAVSHVPADLLELEGLANGSDMEAETKDAD

Organism: NCBI:txid2681861

Secondary structure (DSSP, 8-state):
-------HHHHHHHHHHHHHHHHHHHHTSS-------SS--------EEEEEEEEEE-SSEEEEEEPTT-GGGGT-S-EEEEGGGS-SSSPP-TT-EEEEEE-S-EE-SSSEEESSEEEEEEEE-TTSEEEETTEEEEGGGS-HHHHHHHHHHHHS-HHHHHH-----HHHHHHHHHHHHTTS--------

pLDDT: mean 79.45, std 18.26, range [40.03, 98.0]